Protein AF-A0A238H8J4-F1 (afdb_monomer_lite)

Radius of gyration: 18.72 Å; chains: 1; bounding box: 46×54×48 Å

Sequence (251 aa):
MATSIRYWASACDIITEQDGGYAPTDLATMLFHPETGLDPYCEHPATAWLMHWRIAGTPEKTTTWYFLFNHVVQQIFDREHIVQALSGTIAENNLRISLATLKRDVECCIRSYVPRLGGDSPEELSEPLLGELGLIQQNAKGTFEFRRGAKRSLPDGVFAYALMEYWQRLQHAGSVMAFDRVAHDYGSPGRVFKLDENAVADRLMALEQLSRGLIQWTEQAGIRQVTRRDAALEDLNTYKYKLLKAAYAKN

Organism: NCBI:txid1503053

pLDDT: mean 92.72, std 9.05, range [50.5, 98.69]

Foldseek 3Di:
DVVVVVLLCVLLQQWDDDPNRIDGDPLVCCAQVPPHHLPNPLPALQSLLSSLLSQQLDCPRNVLNVCVLAVDPDQKDFLVVSLVVVVVVCVVVVHDDDSVRSSVSSVVNVQLQEQDDDDDDPVNNDRHSNVVQNQWYDDDDGMIGGDAAARPSHFLLSLLLQQLVLQVPDPPRAFKDFLCCQQHNRSHSNRSSRHDSVNSLVSQCVVCVLVVNQWHWDDDPNGTMIGGDDCSGPPSPVVSVVSSSVSSDDD

InterPro domains:
  IPR025248 Domain of unknown function DUF4007 [PF13182] (1-234)

Structure (mmCIF, N/CA/C/O backbone):
data_AF-A0A238H8J4-F1
#
_entry.id   AF-A0A238H8J4-F1
#
loop_
_atom_site.group_PDB
_atom_site.id
_atom_site.type_symbol
_atom_site.label_atom_id
_atom_site.label_alt_id
_atom_site.label_comp_id
_atom_site.label_asym_id
_atom_site.label_entity_id
_atom_site.label_seq_id
_atom_site.pdbx_PDB_ins_code
_atom_site.Cartn_x
_atom_site.Cartn_y
_atom_site.Cartn_z
_atom_site.occupancy
_atom_site.B_iso_or_equiv
_atom_site.auth_seq_id
_atom_site.auth_comp_id
_atom_site.auth_asym_id
_atom_site.auth_atom_id
_atom_site.pdbx_PDB_model_num
ATOM 1 N N . MET A 1 1 ? 4.805 18.148 16.270 1.00 78.75 1 MET A N 1
ATOM 2 C CA . MET A 1 1 ? 5.126 17.895 14.847 1.00 78.75 1 MET A CA 1
ATOM 3 C C . MET A 1 1 ? 6.273 16.900 14.662 1.00 78.75 1 MET A C 1
ATOM 5 O O . MET A 1 1 ? 6.043 15.903 13.996 1.00 78.75 1 MET A O 1
ATOM 9 N N . ALA A 1 2 ? 7.450 17.073 15.284 1.00 88.50 2 ALA A N 1
ATOM 10 C CA . ALA A 1 2 ? 8.605 16.170 15.097 1.00 88.50 2 ALA A CA 1
ATOM 11 C C . ALA A 1 2 ? 8.305 14.665 15.302 1.00 88.50 2 ALA A C 1
ATOM 13 O O . ALA A 1 2 ? 8.632 13.848 14.445 1.00 88.50 2 ALA A O 1
ATOM 14 N N . THR A 1 3 ? 7.612 14.291 16.385 1.00 91.62 3 THR A N 1
ATOM 15 C CA . THR A 1 3 ? 7.231 12.888 16.644 1.00 91.62 3 THR A CA 1
ATOM 16 C C . THR A 1 3 ? 6.309 12.315 15.566 1.00 91.62 3 THR A C 1
ATOM 18 O O . THR A 1 3 ? 6.446 11.151 15.203 1.00 91.62 3 THR A O 1
ATOM 21 N N . SER A 1 4 ? 5.394 13.128 15.031 1.00 91.19 4 SER A N 1
ATOM 22 C CA . SER A 1 4 ? 4.459 12.723 13.976 1.00 91.19 4 SER A CA 1
ATOM 23 C C . SER A 1 4 ? 5.171 12.518 12.639 1.00 91.19 4 SER A C 1
ATOM 25 O O . SER A 1 4 ? 4.910 11.527 11.970 1.00 91.19 4 SER A O 1
ATOM 27 N N . ILE A 1 5 ? 6.105 13.408 12.279 1.00 93.44 5 ILE A N 1
ATOM 28 C CA . ILE A 1 5 ? 6.938 13.267 11.071 1.00 93.44 5 ILE A CA 1
ATOM 29 C C . ILE A 1 5 ? 7.733 11.964 11.140 1.00 93.44 5 ILE A C 1
ATOM 31 O O . ILE A 1 5 ? 7.715 11.169 10.206 1.00 93.44 5 ILE A O 1
ATOM 35 N N . ARG A 1 6 ? 8.372 11.710 12.286 1.00 94.69 6 ARG A N 1
ATOM 36 C CA . ARG A 1 6 ? 9.135 10.484 12.523 1.00 94.69 6 ARG A CA 1
ATOM 37 C C . ARG A 1 6 ? 8.267 9.230 12.442 1.00 94.69 6 ARG A C 1
ATOM 39 O O . ARG A 1 6 ? 8.683 8.248 11.838 1.00 94.69 6 ARG A O 1
ATOM 46 N N . TYR A 1 7 ? 7.071 9.268 13.030 1.00 94.56 7 TYR A N 1
ATOM 47 C CA . TYR A 1 7 ? 6.120 8.161 12.951 1.00 94.56 7 TYR A CA 1
ATOM 48 C C . TYR A 1 7 ? 5.762 7.844 11.495 1.00 94.56 7 TYR A C 1
ATOM 50 O O . TYR A 1 7 ? 5.934 6.705 11.073 1.00 94.56 7 TYR A O 1
ATOM 58 N N . TRP A 1 8 ? 5.353 8.848 10.712 1.00 95.50 8 TRP A N 1
ATOM 59 C CA . TRP A 1 8 ? 4.962 8.650 9.315 1.00 95.50 8 TRP A CA 1
ATOM 60 C C . TRP A 1 8 ? 6.121 8.214 8.425 1.00 95.50 8 TRP A C 1
ATOM 62 O O . TRP A 1 8 ? 5.974 7.259 7.670 1.00 95.50 8 TRP A O 1
ATOM 72 N N . ALA A 1 9 ? 7.295 8.830 8.566 1.00 95.88 9 ALA A N 1
ATOM 73 C CA . ALA A 1 9 ? 8.485 8.413 7.831 1.00 95.88 9 ALA A CA 1
ATOM 74 C C . ALA A 1 9 ? 8.867 6.956 8.146 1.00 95.88 9 ALA A C 1
ATOM 76 O O . ALA A 1 9 ? 9.276 6.215 7.258 1.00 95.88 9 ALA A O 1
ATOM 77 N N . SER A 1 10 ? 8.697 6.513 9.394 1.00 96.06 10 SER A N 1
ATOM 78 C CA . SER A 1 10 ? 8.982 5.132 9.787 1.00 96.06 10 SER A CA 1
ATOM 79 C C . SER A 1 10 ? 7.887 4.146 9.353 1.00 96.06 10 SER A C 1
ATOM 81 O O . SER A 1 10 ? 8.195 3.004 9.011 1.00 96.06 10 SER A O 1
ATOM 83 N N . ALA A 1 11 ? 6.615 4.557 9.366 1.00 95.75 11 ALA A N 1
ATOM 84 C CA . ALA A 1 11 ? 5.482 3.756 8.895 1.00 95.75 11 ALA A CA 1
ATOM 85 C C . ALA A 1 11 ? 5.531 3.536 7.376 1.00 95.75 11 ALA A C 1
ATOM 87 O O . ALA A 1 11 ? 5.268 2.437 6.899 1.00 95.75 11 ALA A O 1
ATOM 88 N N . CYS A 1 12 ? 5.953 4.555 6.631 1.00 96.38 12 CYS A N 1
ATOM 89 C CA . CYS A 1 12 ? 6.166 4.486 5.190 1.00 96.38 12 CYS A CA 1
ATOM 90 C C . CYS A 1 12 ? 7.505 3.844 4.785 1.00 96.38 12 CYS A C 1
ATOM 92 O O . CYS A 1 12 ? 7.803 3.785 3.597 1.00 96.38 12 CYS A O 1
ATOM 94 N N . ASP A 1 13 ? 8.306 3.361 5.744 1.00 95.81 13 ASP A N 1
ATOM 95 C CA . ASP A 1 13 ? 9.626 2.754 5.507 1.00 95.81 13 ASP A CA 1
ATOM 96 C C . ASP A 1 13 ? 10.626 3.673 4.792 1.00 95.81 13 ASP A C 1
ATOM 98 O O . ASP A 1 13 ? 11.426 3.242 3.967 1.00 95.81 13 ASP A O 1
ATOM 102 N N . ILE A 1 14 ? 10.568 4.967 5.104 1.00 97.06 14 ILE A N 1
ATOM 103 C CA . ILE A 1 14 ? 11.495 5.983 4.594 1.00 97.06 14 ILE A CA 1
ATOM 104 C C . ILE A 1 14 ? 12.697 6.143 5.528 1.00 97.06 14 ILE A C 1
ATOM 106 O O . ILE A 1 14 ? 13.804 6.439 5.087 1.00 97.06 14 ILE A O 1
ATOM 110 N N . ILE A 1 15 ? 12.504 5.909 6.825 1.00 96.81 15 ILE A N 1
ATOM 111 C CA . ILE A 1 15 ? 13.592 5.916 7.804 1.00 96.81 15 ILE A CA 1
ATOM 112 C C . ILE A 1 15 ? 13.610 4.631 8.620 1.00 96.81 15 ILE A C 1
ATOM 114 O O . ILE A 1 15 ? 12.562 4.094 8.992 1.00 96.81 15 ILE A O 1
ATOM 118 N N . THR A 1 16 ? 14.816 4.200 8.970 1.00 95.38 16 THR A N 1
ATOM 119 C CA . THR A 1 16 ? 15.078 3.118 9.919 1.00 95.38 16 THR A CA 1
ATOM 120 C C . THR A 1 16 ? 15.900 3.636 11.092 1.00 95.38 16 THR A C 1
ATOM 122 O O . THR A 1 16 ? 16.617 4.629 10.966 1.00 95.38 16 THR A O 1
ATOM 125 N N . GLU A 1 17 ? 15.786 2.982 12.244 1.00 92.88 17 GLU A N 1
ATOM 126 C CA . GLU A 1 17 ? 16.653 3.264 13.388 1.00 92.88 17 GLU A CA 1
ATOM 127 C C . GLU A 1 17 ? 18.042 2.676 13.139 1.00 92.88 17 GLU A C 1
ATOM 129 O O . GLU A 1 17 ? 18.172 1.517 12.741 1.00 92.88 17 GLU A O 1
ATOM 134 N N . GLN A 1 18 ? 19.073 3.489 13.355 1.00 91.88 18 GLN A N 1
ATOM 135 C CA . GLN A 1 18 ? 20.472 3.100 13.204 1.00 91.88 18 GLN A CA 1
ATOM 136 C C . GLN A 1 18 ? 21.330 3.914 14.178 1.00 91.88 18 GLN A C 1
ATOM 138 O O . GLN A 1 18 ? 21.185 5.132 14.255 1.00 91.88 18 GLN A O 1
ATOM 143 N N . ASP A 1 19 ? 22.201 3.241 14.936 1.00 87.50 19 ASP A N 1
ATOM 144 C CA . ASP A 1 19 ? 23.197 3.851 15.835 1.00 87.50 19 ASP A CA 1
ATOM 145 C C . ASP A 1 19 ? 22.639 4.916 16.805 1.00 87.50 19 ASP A C 1
ATOM 147 O O . ASP A 1 19 ? 23.256 5.946 17.068 1.00 87.50 19 ASP A O 1
ATOM 151 N N . GLY A 1 20 ? 21.438 4.683 17.349 1.00 85.81 20 GLY A N 1
ATOM 152 C CA . GLY A 1 20 ? 20.775 5.620 18.269 1.00 85.81 20 GLY A CA 1
ATOM 153 C C . GLY A 1 20 ? 20.150 6.849 17.593 1.00 85.81 20 GLY A C 1
ATOM 154 O O . GLY A 1 20 ? 19.646 7.736 18.283 1.00 85.81 20 GLY A O 1
ATOM 155 N N . GLY A 1 21 ? 20.152 6.893 16.259 1.00 91.81 21 GLY A N 1
ATOM 156 C CA . GLY A 1 21 ? 19.488 7.889 15.426 1.00 91.81 21 GLY A CA 1
ATOM 157 C C . GLY A 1 21 ? 18.610 7.254 14.345 1.00 91.81 21 GLY A C 1
ATOM 158 O O . GLY A 1 21 ? 18.121 6.132 14.490 1.00 91.81 21 GLY A O 1
ATOM 159 N N . TYR A 1 22 ? 18.400 7.996 13.257 1.00 94.25 22 TYR A N 1
ATOM 160 C CA . TYR A 1 22 ? 17.634 7.549 12.095 1.00 94.25 22 TYR A CA 1
ATOM 161 C C . TYR A 1 22 ? 18.458 7.721 10.825 1.00 94.25 22 TYR A C 1
ATOM 163 O O . TYR A 1 22 ? 19.109 8.751 10.647 1.00 94.25 22 TYR A O 1
ATOM 171 N N . ALA A 1 23 ? 18.373 6.738 9.935 1.00 96.12 23 ALA A N 1
ATOM 172 C CA . ALA A 1 23 ? 18.983 6.763 8.613 1.00 96.12 23 ALA A CA 1
ATOM 173 C C . ALA A 1 23 ? 17.912 6.544 7.530 1.00 96.12 23 ALA A C 1
ATOM 175 O O . ALA A 1 23 ? 16.905 5.874 7.798 1.00 96.12 23 ALA A O 1
ATOM 176 N N . PRO A 1 24 ? 18.088 7.109 6.320 1.00 96.62 24 PRO A N 1
ATOM 177 C CA . PRO A 1 24 ? 17.214 6.807 5.194 1.00 96.62 24 PRO A CA 1
ATOM 178 C C . PRO A 1 24 ? 17.331 5.328 4.813 1.00 96.62 24 PRO A C 1
ATOM 180 O O . PRO A 1 24 ? 18.417 4.752 4.843 1.00 96.62 24 PRO A O 1
ATOM 183 N N . THR A 1 25 ? 16.214 4.712 4.437 1.00 96.69 25 THR A N 1
ATOM 184 C CA . THR A 1 25 ? 16.214 3.352 3.884 1.00 96.69 25 THR A CA 1
ATOM 185 C C . THR A 1 25 ? 16.711 3.340 2.433 1.00 96.69 25 THR A C 1
ATOM 187 O O . THR A 1 25 ? 16.792 4.379 1.766 1.00 96.69 25 THR A O 1
ATOM 190 N N . ASP A 1 26 ? 16.978 2.147 1.895 1.00 95.06 26 ASP A N 1
ATOM 191 C CA . ASP A 1 26 ? 17.246 1.973 0.460 1.00 95.06 26 ASP A CA 1
ATOM 192 C C . ASP A 1 26 ? 16.076 2.478 -0.394 1.00 95.06 26 ASP A C 1
ATOM 194 O O . ASP A 1 26 ? 16.282 3.069 -1.455 1.00 95.06 26 ASP A O 1
ATOM 198 N N . LEU A 1 27 ? 14.841 2.292 0.091 1.00 96.44 27 LEU A N 1
ATOM 199 C CA . LEU A 1 27 ? 13.646 2.810 -0.564 1.00 96.44 27 LEU A CA 1
ATOM 200 C C . LEU A 1 27 ? 13.640 4.343 -0.572 1.00 96.44 27 LEU A C 1
ATOM 202 O O . LEU A 1 27 ? 13.399 4.944 -1.617 1.00 96.44 27 LEU A O 1
ATOM 206 N N . ALA A 1 28 ? 13.949 4.981 0.558 1.00 96.94 28 ALA A N 1
ATOM 207 C CA . ALA A 1 28 ? 14.031 6.436 0.640 1.00 96.94 28 ALA A CA 1
ATOM 208 C C . ALA A 1 28 ? 15.097 7.008 -0.289 1.00 96.94 28 ALA A C 1
ATOM 210 O O . ALA A 1 28 ? 14.834 7.973 -0.997 1.00 96.94 28 ALA A O 1
ATOM 211 N N . THR A 1 29 ? 16.276 6.389 -0.325 1.00 96.44 29 THR A N 1
ATOM 212 C CA . THR A 1 29 ? 17.355 6.802 -1.229 1.00 96.44 29 THR A CA 1
ATOM 213 C C . THR A 1 29 ? 16.929 6.632 -2.687 1.00 96.44 29 THR A C 1
ATOM 215 O O . THR A 1 29 ? 17.138 7.523 -3.504 1.00 96.44 29 THR A O 1
ATOM 218 N N . MET A 1 30 ? 16.265 5.524 -3.023 1.00 96.44 30 MET A N 1
ATOM 219 C CA . MET A 1 30 ? 15.764 5.278 -4.374 1.00 96.44 30 MET A CA 1
ATOM 220 C C . MET A 1 30 ? 14.727 6.310 -4.824 1.00 96.44 30 MET A C 1
ATOM 222 O O . MET A 1 30 ? 14.744 6.715 -5.983 1.00 96.44 30 MET A O 1
ATOM 226 N N . LEU A 1 31 ? 13.818 6.720 -3.941 1.00 97.31 31 LEU A N 1
ATOM 227 C CA . LEU A 1 31 ? 12.751 7.658 -4.286 1.00 97.31 31 LEU A CA 1
ATOM 228 C C . LEU A 1 31 ? 13.218 9.111 -4.234 1.00 97.31 31 LEU A C 1
ATOM 230 O O . LEU A 1 31 ? 12.978 9.862 -5.174 1.00 97.31 31 LEU A O 1
ATOM 234 N N . PHE A 1 32 ? 13.900 9.491 -3.155 1.00 97.12 32 PHE A N 1
ATOM 235 C CA . PHE A 1 32 ? 14.040 10.885 -2.743 1.00 97.12 32 PHE A CA 1
ATOM 236 C C . PHE A 1 32 ? 15.468 11.427 -2.782 1.00 97.12 32 PHE A C 1
ATOM 238 O O . PHE A 1 32 ? 15.702 12.545 -2.322 1.00 97.12 32 PHE A O 1
ATOM 245 N N . HIS A 1 33 ? 16.442 10.677 -3.315 1.00 96.31 33 HIS A N 1
ATOM 246 C CA . HIS A 1 33 ? 17.784 11.232 -3.484 1.00 96.31 33 HIS A CA 1
ATOM 247 C C . HIS A 1 33 ? 17.729 12.507 -4.356 1.00 96.31 33 HIS A C 1
ATOM 249 O O . HIS A 1 33 ? 17.149 12.455 -5.441 1.00 96.31 33 HIS A O 1
ATOM 255 N N . PRO A 1 34 ? 18.341 13.636 -3.946 1.00 94.12 34 PRO A N 1
ATOM 256 C CA . PRO A 1 34 ? 18.150 14.925 -4.622 1.00 94.12 34 PRO A CA 1
ATOM 257 C C . PRO A 1 34 ? 18.532 14.940 -6.106 1.00 94.12 34 PRO A C 1
ATOM 259 O O . PRO A 1 34 ? 17.925 15.656 -6.895 1.00 94.12 34 PRO A O 1
ATOM 262 N N . GLU A 1 35 ? 19.540 14.153 -6.487 1.00 93.69 35 GLU A N 1
ATOM 263 C CA . GLU A 1 35 ? 20.082 14.147 -7.854 1.00 93.69 35 GLU A CA 1
ATOM 264 C C . GLU A 1 35 ? 19.632 12.942 -8.688 1.00 93.69 35 GLU A C 1
ATOM 266 O O . GLU A 1 35 ? 19.651 12.988 -9.915 1.00 93.69 35 GLU A O 1
ATOM 271 N N . THR A 1 36 ? 19.272 11.836 -8.034 1.00 94.62 36 THR A N 1
ATOM 272 C CA . THR A 1 36 ? 19.095 10.522 -8.687 1.00 94.62 36 THR A CA 1
ATOM 273 C C . THR A 1 36 ? 17.828 9.795 -8.249 1.00 94.62 36 THR A C 1
ATOM 275 O O . THR A 1 36 ? 17.572 8.684 -8.719 1.00 94.62 36 THR A O 1
ATOM 278 N N . GLY A 1 37 ? 17.047 10.398 -7.351 1.00 96.00 37 GLY A N 1
ATOM 279 C CA . GLY A 1 37 ? 15.786 9.853 -6.881 1.00 96.00 37 GLY A CA 1
ATOM 280 C C . GLY A 1 37 ? 14.778 9.757 -8.018 1.00 96.00 37 GLY A C 1
ATOM 281 O O . GLY A 1 37 ? 14.757 10.587 -8.927 1.00 96.00 37 GLY A O 1
ATOM 282 N N . LEU A 1 38 ? 13.947 8.720 -7.973 1.00 96.56 38 LEU A N 1
ATOM 283 C CA . LEU A 1 38 ? 12.901 8.497 -8.971 1.00 96.56 38 LEU A CA 1
ATOM 284 C C . LEU A 1 38 ? 11.779 9.540 -8.897 1.00 96.56 38 LEU A C 1
ATOM 286 O O . LEU A 1 38 ? 11.138 9.807 -9.909 1.00 96.56 38 LEU A O 1
ATOM 290 N N . ASP A 1 39 ? 11.535 10.098 -7.711 1.00 96.75 39 ASP A N 1
ATOM 291 C CA . ASP A 1 39 ? 10.502 11.103 -7.469 1.00 96.75 39 ASP A CA 1
ATOM 292 C C . ASP A 1 39 ? 10.864 11.996 -6.262 1.00 96.75 39 ASP A C 1
ATOM 294 O O . ASP A 1 39 ? 10.227 11.906 -5.208 1.00 96.75 39 ASP A O 1
ATOM 298 N N . PRO A 1 40 ? 11.900 12.858 -6.375 1.00 95.81 40 PRO A N 1
ATOM 299 C CA . PRO A 1 40 ? 12.428 13.637 -5.248 1.00 95.81 40 PRO A CA 1
ATOM 300 C C . PRO A 1 40 ? 11.422 14.579 -4.585 1.00 95.81 40 PRO A C 1
ATOM 302 O O . PRO A 1 40 ? 11.609 14.960 -3.430 1.00 95.81 40 PRO A O 1
ATOM 305 N N . TYR A 1 41 ? 10.360 14.939 -5.306 1.00 93.31 41 TYR A N 1
ATOM 306 C CA . TYR A 1 41 ? 9.347 15.899 -4.876 1.00 93.31 41 TYR A CA 1
ATOM 307 C C . TYR A 1 41 ? 7.973 15.268 -4.620 1.00 93.31 41 TYR A C 1
ATOM 309 O O . TYR A 1 41 ? 7.043 15.990 -4.275 1.00 93.31 41 TYR A O 1
ATOM 317 N N . CYS A 1 42 ? 7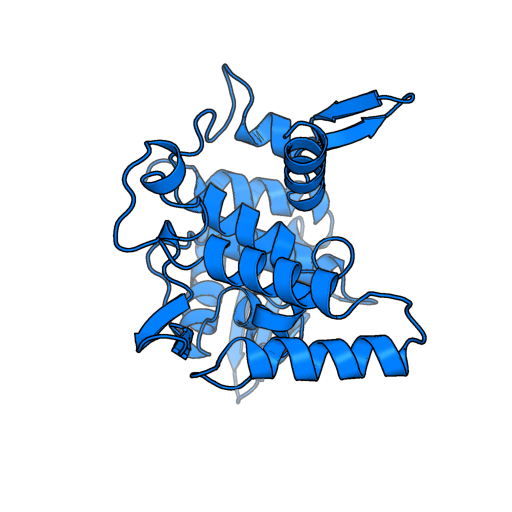.852 13.935 -4.704 1.00 92.88 42 CYS A N 1
ATOM 318 C CA . CYS A 1 42 ? 6.602 13.209 -4.462 1.00 92.88 42 CYS A CA 1
ATOM 319 C C . CYS A 1 42 ? 5.453 13.650 -5.396 1.00 92.88 42 CYS A C 1
ATOM 321 O O . CYS A 1 42 ? 4.307 13.779 -4.969 1.00 92.88 42 CYS A O 1
ATOM 323 N N . GLU A 1 43 ? 5.761 13.900 -6.669 1.00 91.06 43 GLU A N 1
ATOM 324 C CA . GLU A 1 43 ? 4.801 14.360 -7.681 1.00 91.06 43 GLU A CA 1
ATOM 325 C C . GLU A 1 43 ? 4.243 13.205 -8.526 1.00 91.06 43 GLU A C 1
ATOM 327 O O . GLU A 1 43 ? 3.259 13.367 -9.253 1.00 91.06 43 GLU A O 1
ATOM 332 N N . HIS A 1 44 ? 4.871 12.027 -8.465 1.00 94.44 44 HIS A N 1
ATOM 333 C CA . HIS A 1 44 ? 4.456 10.879 -9.254 1.00 94.44 44 HIS A CA 1
ATOM 334 C C . HIS A 1 44 ? 3.409 10.044 -8.493 1.00 94.44 44 HIS A C 1
ATOM 336 O O . HIS A 1 44 ? 3.676 9.597 -7.373 1.00 94.44 44 HIS A O 1
ATOM 342 N N . PRO A 1 45 ? 2.262 9.683 -9.109 1.00 93.06 45 PRO A N 1
ATOM 343 C CA . PRO A 1 45 ? 1.191 8.946 -8.421 1.00 93.06 45 PRO A CA 1
ATOM 344 C C . PRO A 1 45 ? 1.646 7.582 -7.880 1.00 93.06 45 PRO A C 1
ATOM 346 O O . PRO A 1 45 ? 1.097 7.072 -6.903 1.00 93.06 45 PRO A O 1
ATOM 349 N N . ALA A 1 46 ? 2.678 6.978 -8.488 1.00 97.19 46 ALA A N 1
ATOM 350 C CA . ALA A 1 46 ? 3.306 5.755 -7.975 1.00 97.19 46 ALA A CA 1
ATOM 351 C C . ALA A 1 46 ? 3.723 5.886 -6.503 1.00 97.19 46 ALA A C 1
ATOM 353 O O . ALA A 1 46 ? 3.565 4.927 -5.747 1.00 97.19 46 ALA A O 1
ATOM 354 N N . THR A 1 47 ? 4.221 7.057 -6.096 1.00 97.56 47 THR A N 1
ATOM 355 C CA . THR A 1 47 ? 4.708 7.296 -4.737 1.00 97.56 47 THR A CA 1
ATOM 356 C C . THR A 1 47 ? 3.564 7.251 -3.740 1.00 97.56 47 THR A C 1
ATOM 358 O O . THR A 1 47 ? 3.664 6.517 -2.760 1.00 97.56 47 THR A O 1
ATOM 361 N N . ALA A 1 48 ? 2.436 7.913 -4.006 1.00 97.00 48 ALA A N 1
ATOM 362 C CA . ALA A 1 48 ? 1.270 7.835 -3.128 1.00 97.00 48 ALA A CA 1
ATOM 363 C C . ALA A 1 48 ? 0.701 6.409 -3.036 1.00 97.00 48 ALA A C 1
ATOM 365 O O . ALA A 1 48 ? 0.390 5.936 -1.938 1.00 97.00 48 ALA A O 1
ATOM 366 N N . TRP A 1 49 ? 0.630 5.678 -4.157 1.00 98.44 49 TRP A N 1
ATOM 367 C CA . TRP A 1 49 ? 0.210 4.270 -4.154 1.00 98.44 49 TRP A CA 1
ATOM 368 C C . TRP A 1 49 ? 1.152 3.383 -3.338 1.00 98.44 49 TRP A C 1
ATOM 370 O O . TRP A 1 49 ? 0.693 2.511 -2.596 1.00 98.44 49 TRP A O 1
ATOM 380 N N . LEU A 1 50 ? 2.459 3.620 -3.437 1.00 98.44 50 LEU A N 1
ATOM 381 C CA . LEU A 1 50 ? 3.456 2.913 -2.649 1.00 98.44 50 LEU A CA 1
ATOM 382 C C . LEU A 1 50 ? 3.341 3.255 -1.159 1.00 98.44 50 LEU A C 1
ATOM 384 O O . LEU A 1 50 ? 3.341 2.343 -0.337 1.00 98.44 50 LEU A O 1
ATOM 388 N N . MET A 1 51 ? 3.183 4.532 -0.796 1.00 97.88 51 MET A N 1
ATOM 389 C CA . MET A 1 51 ? 2.987 4.939 0.601 1.00 97.88 51 MET A CA 1
ATOM 390 C C . MET A 1 51 ? 1.737 4.283 1.189 1.00 97.88 51 MET A C 1
ATOM 392 O O . MET A 1 51 ? 1.780 3.747 2.296 1.00 97.88 51 MET A O 1
ATOM 396 N N . HIS A 1 52 ? 0.640 4.243 0.427 1.00 98.50 52 HIS A N 1
ATOM 397 C CA . HIS A 1 52 ? -0.559 3.517 0.825 1.00 98.50 52 HIS A CA 1
ATOM 398 C C . HIS A 1 52 ? -0.286 2.026 1.053 1.00 98.50 52 HIS A C 1
ATOM 400 O O . HIS A 1 52 ? -0.709 1.488 2.078 1.00 98.50 52 HIS A O 1
ATOM 406 N N . TRP A 1 53 ? 0.433 1.369 0.140 1.00 98.62 53 TRP A N 1
ATOM 407 C CA . TRP A 1 53 ? 0.818 -0.030 0.301 1.00 98.62 53 TRP A CA 1
ATOM 408 C C . TRP A 1 53 ? 1.609 -0.259 1.597 1.00 98.62 53 TRP A C 1
ATOM 410 O O . TRP A 1 53 ? 1.270 -1.165 2.357 1.00 98.62 53 TRP A O 1
ATOM 420 N N . ARG A 1 54 ? 2.594 0.596 1.904 1.00 97.62 54 ARG A N 1
ATOM 421 C CA . ARG A 1 54 ? 3.419 0.476 3.119 1.00 97.62 54 ARG A CA 1
ATOM 422 C C . ARG A 1 54 ? 2.610 0.565 4.411 1.00 97.62 54 ARG A C 1
ATOM 424 O O . ARG A 1 54 ? 2.906 -0.164 5.350 1.00 97.62 54 ARG A O 1
ATOM 431 N N . ILE A 1 55 ? 1.582 1.412 4.459 1.00 97.69 55 ILE A N 1
ATOM 432 C CA . ILE A 1 55 ? 0.804 1.625 5.692 1.00 97.69 55 ILE A CA 1
ATOM 433 C C . ILE A 1 55 ? -0.450 0.746 5.801 1.00 97.69 55 ILE A C 1
ATOM 435 O O . ILE A 1 55 ? -0.979 0.562 6.894 1.00 97.69 55 ILE A O 1
ATOM 439 N N . ALA A 1 56 ? -0.971 0.223 4.692 1.00 98.25 56 ALA A N 1
ATOM 440 C CA . ALA A 1 56 ? -2.184 -0.597 4.693 1.00 98.25 56 ALA A CA 1
ATOM 441 C C . ALA A 1 56 ? -1.908 -2.079 4.397 1.00 98.25 56 ALA A C 1
ATOM 443 O O . ALA A 1 56 ? -2.796 -2.910 4.585 1.00 98.25 56 ALA A O 1
ATOM 444 N N . GLY A 1 57 ? -0.701 -2.426 3.943 1.00 97.19 57 GLY A N 1
ATOM 445 C CA . GLY A 1 57 ? -0.317 -3.786 3.573 1.00 97.19 57 GLY A CA 1
ATOM 446 C C . GLY A 1 57 ? -0.061 -4.709 4.761 1.00 97.19 57 GLY A C 1
ATOM 447 O O . GLY A 1 57 ? -0.269 -5.919 4.636 1.00 97.19 57 GLY A O 1
ATOM 448 N N . THR A 1 58 ? 0.348 -4.164 5.909 1.00 96.25 58 THR A N 1
ATOM 449 C CA . THR A 1 58 ? 0.650 -4.925 7.128 1.00 96.25 58 THR A CA 1
ATOM 450 C C . THR A 1 58 ? 0.179 -4.206 8.407 1.00 96.25 58 THR A C 1
ATOM 452 O O . THR A 1 58 ? -0.002 -2.985 8.395 1.00 96.25 58 THR A O 1
ATOM 455 N N . PRO A 1 59 ? -0.061 -4.929 9.521 1.00 94.31 59 PRO A N 1
ATOM 456 C CA . PRO A 1 59 ? -0.624 -4.339 10.736 1.00 94.31 59 PRO A CA 1
ATOM 457 C C . PRO A 1 59 ? 0.392 -3.746 11.727 1.00 94.31 59 PRO A C 1
ATOM 459 O O . PRO A 1 59 ? -0.055 -3.142 12.703 1.00 94.31 59 PRO A O 1
ATOM 462 N N . GLU A 1 60 ? 1.711 -3.921 11.553 1.00 90.62 60 GLU A N 1
ATOM 463 C CA . GLU A 1 60 ? 2.686 -3.747 12.650 1.00 90.62 60 GLU A CA 1
ATOM 464 C C . GLU A 1 60 ? 2.812 -2.302 13.144 1.00 90.62 60 GLU A C 1
ATOM 466 O O . GLU A 1 60 ? 2.969 -2.085 14.344 1.00 90.62 60 GLU A O 1
ATOM 471 N N . LYS A 1 61 ? 2.757 -1.308 12.245 1.00 90.75 61 LYS A N 1
ATOM 472 C CA . LYS A 1 61 ? 2.881 0.120 12.612 1.00 90.75 61 LYS A CA 1
ATOM 473 C C . LYS A 1 61 ? 1.578 0.903 12.502 1.00 90.75 61 LYS A C 1
ATOM 475 O O . LYS A 1 61 ? 1.391 1.876 13.230 1.00 90.75 61 LYS A O 1
ATOM 480 N N . THR A 1 62 ? 0.693 0.493 11.601 1.00 96.19 62 THR A N 1
ATOM 481 C CA . THR A 1 62 ? -0.491 1.253 11.167 1.00 96.19 62 THR A CA 1
ATOM 482 C C . THR A 1 62 ? -1.723 0.346 11.164 1.00 96.19 62 THR A C 1
ATOM 484 O O . THR A 1 62 ? -2.430 0.199 10.167 1.00 96.19 62 THR A O 1
ATOM 487 N N . THR A 1 63 ? -2.003 -0.273 12.316 1.00 95.50 63 THR A N 1
ATOM 488 C CA . THR A 1 63 ? -3.074 -1.269 12.490 1.00 95.50 63 THR A CA 1
ATOM 489 C C . THR A 1 63 ? -4.445 -0.773 12.027 1.00 95.50 63 THR A C 1
ATOM 491 O O . THR A 1 63 ? -5.174 -1.530 11.394 1.00 95.50 63 THR A O 1
ATOM 494 N N . THR A 1 64 ? -4.796 0.492 12.275 1.00 97.75 64 THR A N 1
ATOM 495 C CA . THR A 1 64 ? -6.082 1.067 11.841 1.00 97.75 64 THR A CA 1
ATOM 496 C C . THR A 1 64 ? -6.208 1.133 10.316 1.00 97.75 64 THR A C 1
ATOM 498 O O . THR A 1 64 ? -7.271 0.819 9.784 1.00 97.75 64 THR A O 1
ATOM 501 N N . TRP A 1 65 ? -5.127 1.458 9.597 1.00 98.38 65 TRP A N 1
ATOM 502 C CA . TRP A 1 65 ? -5.099 1.451 8.128 1.00 98.38 65 TRP A CA 1
ATOM 503 C C . TRP A 1 65 ? -5.215 0.031 7.594 1.00 98.38 65 TRP A C 1
ATOM 505 O O . TRP A 1 65 ? -6.055 -0.240 6.735 1.00 98.38 65 TRP A O 1
ATOM 515 N N . TYR A 1 66 ? -4.419 -0.888 8.145 1.00 98.31 66 TYR A N 1
ATOM 516 C CA . TYR A 1 66 ? -4.520 -2.300 7.806 1.00 98.31 66 TYR A CA 1
ATOM 517 C C . TYR A 1 66 ? -5.943 -2.816 8.025 1.00 98.31 66 TYR A C 1
ATOM 519 O O . TYR A 1 66 ? -6.517 -3.409 7.119 1.00 98.31 66 TYR A O 1
ATOM 527 N N . PHE A 1 67 ? -6.556 -2.534 9.175 1.00 97.81 67 PHE A N 1
ATOM 528 C CA . PHE A 1 67 ? -7.925 -2.935 9.477 1.00 97.81 67 PHE A CA 1
ATOM 529 C C . PHE A 1 67 ? -8.936 -2.336 8.495 1.00 97.81 67 PHE A C 1
ATOM 531 O O . PHE A 1 67 ? -9.754 -3.065 7.935 1.00 97.81 67 PHE A O 1
ATOM 538 N N . LEU A 1 68 ? -8.862 -1.030 8.232 1.00 98.31 68 LEU A N 1
ATOM 539 C CA . LEU A 1 68 ? -9.778 -0.345 7.324 1.00 98.31 68 LEU A CA 1
ATOM 540 C C . LEU A 1 68 ? -9.746 -0.961 5.917 1.00 98.31 68 LEU A C 1
ATOM 542 O O . LEU A 1 68 ? -10.787 -1.268 5.336 1.00 98.31 68 LEU A O 1
ATOM 546 N N . PHE A 1 69 ? -8.557 -1.191 5.363 1.00 98.44 69 PHE A N 1
ATOM 547 C CA . PHE A 1 69 ? -8.434 -1.712 4.003 1.00 98.44 69 PHE A CA 1
ATOM 548 C C . PHE A 1 69 ? -8.588 -3.229 3.922 1.00 98.44 69 PHE A C 1
ATOM 550 O O . PHE A 1 69 ? -9.103 -3.725 2.918 1.00 98.44 69 PHE A O 1
ATOM 557 N N . ASN A 1 70 ? -8.236 -3.961 4.979 1.00 98.00 70 ASN A N 1
ATOM 558 C CA . ASN A 1 70 ? -8.228 -5.415 4.943 1.00 98.00 70 ASN A CA 1
ATOM 559 C C . ASN A 1 70 ? -9.419 -6.074 5.627 1.00 98.00 70 ASN A C 1
ATOM 561 O O . ASN A 1 70 ? -9.848 -7.116 5.162 1.00 98.00 70 ASN A O 1
ATOM 565 N N . HIS A 1 71 ? -10.007 -5.513 6.672 1.00 96.88 71 HIS A N 1
ATOM 566 C CA . HIS A 1 71 ? -11.071 -6.187 7.425 1.00 96.88 71 HIS A CA 1
ATOM 567 C C . HIS A 1 71 ? -12.464 -5.605 7.173 1.00 96.88 71 HIS A C 1
ATOM 569 O O . HIS A 1 71 ? -13.451 -6.329 7.294 1.00 96.88 71 HIS A O 1
ATOM 575 N N . VAL A 1 72 ? -12.569 -4.345 6.742 1.00 96.62 72 VAL A N 1
ATOM 576 C CA . VAL A 1 72 ? -13.865 -3.742 6.398 1.00 96.62 72 VAL A CA 1
ATOM 577 C C . VAL A 1 72 ? -14.332 -4.245 5.034 1.00 96.62 72 VAL A C 1
ATOM 579 O O . VAL A 1 72 ? -13.787 -3.888 3.981 1.00 96.62 72 VAL A O 1
ATOM 582 N N . VAL A 1 73 ? -15.355 -5.098 5.065 1.00 92.38 73 VAL A N 1
ATOM 583 C CA . VAL A 1 73 ? -15.944 -5.737 3.879 1.00 92.38 73 VAL A CA 1
ATOM 584 C C . VAL A 1 73 ? -17.077 -4.922 3.271 1.00 92.38 73 VAL A C 1
ATOM 586 O O . VAL A 1 73 ? -17.354 -5.069 2.081 1.00 92.38 73 VAL A O 1
ATOM 589 N N . GLN A 1 74 ? -17.712 -4.053 4.052 1.00 94.69 74 GLN A N 1
ATOM 590 C CA . GLN A 1 74 ? -18.787 -3.184 3.604 1.00 94.69 74 GLN A CA 1
ATOM 591 C C . GLN A 1 74 ? -18.241 -2.156 2.608 1.00 94.69 74 GLN A C 1
ATOM 593 O O . GLN A 1 74 ? -17.123 -1.655 2.743 1.00 94.69 74 GLN A O 1
ATOM 598 N N . GLN A 1 75 ? -19.022 -1.856 1.571 1.00 94.75 75 GLN A N 1
ATOM 599 C CA . GLN A 1 75 ? -18.686 -0.786 0.631 1.00 94.75 75 GLN A CA 1
ATOM 600 C C . GLN A 1 75 ? -18.873 0.587 1.281 1.00 94.75 75 GLN A C 1
ATOM 602 O O . GLN A 1 75 ? -18.030 1.458 1.093 1.00 94.75 75 GLN A O 1
ATOM 607 N N . ILE A 1 76 ? -19.931 0.735 2.084 1.00 96.44 76 ILE A N 1
ATOM 608 C CA . ILE A 1 76 ? -20.278 1.944 2.832 1.00 96.44 76 ILE A CA 1
ATOM 609 C C . ILE A 1 76 ? -20.031 1.698 4.323 1.00 96.44 76 ILE A C 1
ATOM 611 O O . ILE A 1 76 ? -20.424 0.656 4.847 1.00 96.44 76 ILE A O 1
ATOM 615 N N . PHE A 1 77 ? -19.396 2.649 5.003 1.00 96.62 77 PHE A N 1
ATOM 616 C CA . PHE A 1 77 ? -19.066 2.569 6.426 1.00 96.62 77 PHE A CA 1
ATOM 617 C C . PHE A 1 77 ? -19.067 3.958 7.085 1.00 96.62 77 PHE A C 1
ATOM 619 O O . PHE A 1 77 ? -19.102 4.993 6.417 1.00 96.62 77 PHE A O 1
ATOM 626 N N . ASP A 1 78 ? -19.004 3.985 8.413 1.00 96.19 78 ASP A N 1
ATOM 627 C CA . ASP A 1 78 ? -18.821 5.196 9.211 1.00 96.19 78 ASP A CA 1
ATOM 628 C C . ASP A 1 78 ? -17.697 5.005 10.243 1.00 96.19 78 ASP A C 1
ATOM 630 O O . ASP A 1 78 ? -17.142 3.918 10.407 1.00 96.19 78 ASP A O 1
ATOM 634 N N . ARG A 1 79 ? -17.330 6.086 10.937 1.00 95.88 79 ARG A N 1
ATOM 635 C CA . ARG A 1 79 ? -16.268 6.070 11.957 1.00 95.88 79 ARG A CA 1
ATOM 636 C C . ARG A 1 79 ? -16.607 5.200 13.157 1.00 95.88 79 ARG A C 1
ATOM 638 O O . ARG A 1 79 ? -15.709 4.594 13.738 1.00 95.88 79 ARG A O 1
ATOM 645 N N . GLU A 1 80 ? -17.868 5.204 13.573 1.00 95.94 80 GLU A N 1
ATOM 646 C CA . GLU A 1 80 ? -18.308 4.519 14.785 1.00 95.94 80 GLU A CA 1
ATOM 647 C C . GLU A 1 80 ? -18.178 3.012 14.609 1.00 95.94 80 GLU A C 1
ATOM 649 O O . GLU A 1 80 ? -17.652 2.348 15.500 1.00 95.94 80 GLU A O 1
ATOM 654 N N . HIS A 1 81 ? -18.518 2.506 13.424 1.00 95.56 81 HIS A N 1
ATOM 655 C CA . HIS A 1 81 ? -18.304 1.125 13.028 1.00 95.56 81 HIS A CA 1
ATOM 656 C C . HIS A 1 81 ? -16.830 0.708 13.153 1.00 95.56 81 HIS A C 1
ATOM 658 O O . HIS A 1 81 ? -16.529 -0.308 13.780 1.00 95.56 81 HIS A O 1
ATOM 664 N N . ILE A 1 82 ? -15.894 1.511 12.626 1.00 97.38 82 ILE A N 1
ATOM 665 C CA . ILE A 1 82 ? -14.452 1.208 12.707 1.00 97.38 82 ILE A CA 1
ATOM 666 C C . ILE A 1 82 ? -13.964 1.214 14.159 1.00 97.38 82 ILE A C 1
ATOM 668 O O . ILE A 1 82 ? -13.250 0.305 14.582 1.00 97.38 82 ILE A O 1
ATOM 672 N N . VAL A 1 83 ? -14.372 2.217 14.943 1.00 97.81 83 VAL A N 1
ATOM 673 C CA . VAL A 1 83 ? -14.011 2.326 16.365 1.00 97.81 83 VAL A CA 1
ATOM 674 C C . VAL A 1 83 ? -14.548 1.138 17.161 1.00 97.81 83 VAL A C 1
ATOM 676 O O . VAL A 1 83 ? -13.820 0.588 17.986 1.00 97.81 83 VAL A O 1
ATOM 679 N N . GLN A 1 84 ? -15.797 0.729 16.932 1.00 96.19 84 GLN A N 1
ATOM 680 C CA . GLN A 1 84 ? -16.402 -0.422 17.602 1.00 96.19 84 GLN A CA 1
ATOM 681 C C . GLN A 1 84 ? -15.668 -1.718 17.258 1.00 96.19 84 GLN A C 1
ATOM 683 O O . GLN A 1 84 ? -15.307 -2.466 18.165 1.00 96.19 84 GLN A O 1
ATOM 688 N N . ALA A 1 85 ? -15.383 -1.949 15.975 1.00 94.31 85 ALA A N 1
ATOM 689 C CA . ALA A 1 85 ? -14.696 -3.155 15.535 1.00 94.31 85 ALA A CA 1
ATOM 690 C C . ALA A 1 85 ? -13.269 -3.250 16.106 1.00 94.31 85 ALA A C 1
ATOM 692 O O . ALA A 1 85 ? -12.906 -4.270 16.686 1.00 94.31 85 ALA A O 1
ATOM 693 N N . LEU A 1 86 ? -12.491 -2.162 16.051 1.00 95.62 86 LEU A N 1
ATOM 694 C CA . LEU A 1 86 ? -11.148 -2.120 16.641 1.00 95.62 86 LEU A CA 1
ATOM 695 C C . LEU A 1 86 ? -11.166 -2.223 18.171 1.00 95.62 86 LEU A C 1
ATOM 697 O O . LEU A 1 86 ? -10.255 -2.810 18.752 1.00 95.62 86 LEU A O 1
ATOM 701 N N . SER A 1 87 ? -12.194 -1.685 18.838 1.00 94.88 87 SER A N 1
ATOM 702 C CA . SER A 1 87 ? -12.355 -1.844 20.291 1.00 94.88 87 SER A CA 1
ATOM 703 C C . SER A 1 87 ? -12.538 -3.314 20.677 1.00 94.88 87 SER A C 1
ATOM 705 O O . SER A 1 87 ? -11.981 -3.741 21.687 1.00 94.88 87 SER A O 1
ATOM 707 N N . GLY A 1 88 ? -13.262 -4.087 19.858 1.00 90.81 88 GLY A N 1
ATOM 708 C CA . GLY A 1 88 ? -13.372 -5.541 19.997 1.00 90.81 88 GLY A CA 1
ATOM 709 C C . GLY A 1 88 ? -12.002 -6.217 19.934 1.00 90.81 88 GLY A C 1
ATOM 710 O O . GLY A 1 88 ? -11.605 -6.882 20.888 1.00 90.81 88 GLY A O 1
ATOM 711 N N . THR A 1 89 ? -11.220 -5.931 18.889 1.00 89.00 89 THR A N 1
ATOM 712 C CA . THR A 1 89 ? -9.857 -6.468 18.727 1.00 89.00 89 THR A CA 1
ATOM 713 C C . THR A 1 89 ? -8.934 -6.102 19.894 1.00 89.00 89 THR A C 1
ATOM 715 O O . THR A 1 89 ? -8.161 -6.934 20.366 1.00 89.00 89 THR A O 1
ATOM 718 N N . ILE A 1 90 ? -8.999 -4.861 20.388 1.00 91.50 90 ILE A N 1
ATOM 719 C CA . ILE A 1 90 ? -8.203 -4.389 21.534 1.00 91.50 90 ILE A CA 1
ATOM 720 C C . ILE A 1 90 ? -8.547 -5.182 22.798 1.00 91.50 90 ILE A C 1
ATOM 722 O O . ILE A 1 90 ? -7.637 -5.595 23.519 1.00 91.50 90 ILE A O 1
ATOM 726 N N . ALA A 1 91 ? -9.839 -5.409 23.052 1.00 90.81 91 ALA A N 1
ATOM 727 C CA . ALA A 1 91 ? -10.306 -6.176 24.200 1.00 90.81 91 ALA A CA 1
ATOM 728 C C . ALA A 1 91 ? -9.882 -7.651 24.108 1.00 90.81 91 ALA A C 1
ATOM 730 O O . ALA A 1 91 ? -9.335 -8.185 25.070 1.00 90.81 91 ALA A O 1
ATOM 731 N N . GLU A 1 92 ? -10.054 -8.280 22.943 1.00 91.06 92 GLU A N 1
ATOM 732 C CA . GLU A 1 92 ? -9.653 -9.672 22.687 1.00 91.06 92 GLU A CA 1
ATOM 733 C C . GLU A 1 92 ? -8.149 -9.902 22.899 1.00 91.06 92 GLU A C 1
ATOM 735 O O . GLU A 1 92 ? -7.741 -10.939 23.421 1.00 91.06 92 GLU A O 1
ATOM 740 N N . ASN A 1 93 ? -7.320 -8.914 22.551 1.00 90.38 93 ASN A N 1
ATOM 741 C CA . ASN A 1 93 ? -5.863 -8.982 22.685 1.00 90.38 93 ASN A CA 1
ATOM 742 C C . ASN A 1 93 ? -5.336 -8.398 24.012 1.00 90.38 93 ASN A C 1
ATOM 744 O O . ASN A 1 93 ? -4.125 -8.259 24.181 1.00 90.38 93 ASN A O 1
ATOM 748 N N . ASN A 1 94 ? -6.214 -8.054 24.963 1.00 91.94 94 ASN A N 1
ATOM 749 C CA . ASN A 1 94 ? -5.863 -7.463 26.264 1.00 91.94 94 ASN A CA 1
ATOM 750 C C . ASN A 1 94 ? -4.979 -6.198 26.171 1.00 91.94 94 ASN A C 1
ATOM 752 O O . ASN A 1 94 ? -4.143 -5.931 27.042 1.00 91.94 94 ASN A O 1
ATOM 756 N N . LEU A 1 95 ? -5.165 -5.397 25.120 1.00 91.31 95 LEU A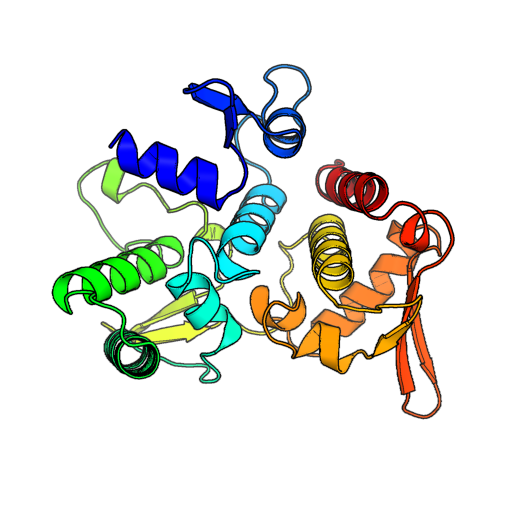 N 1
ATOM 757 C CA . LEU A 1 95 ? -4.419 -4.161 24.900 1.00 91.31 95 LEU A CA 1
ATOM 758 C C . LEU A 1 95 ? -5.043 -2.998 25.686 1.00 91.31 95 LEU A C 1
ATOM 760 O O . LEU A 1 95 ? -6.259 -2.890 25.833 1.00 91.31 95 LEU A O 1
ATOM 764 N N . ARG A 1 96 ? -4.207 -2.079 26.182 1.00 91.12 96 ARG A N 1
ATOM 765 C CA . ARG A 1 96 ? -4.653 -0.910 26.961 1.00 91.12 96 ARG A CA 1
ATOM 766 C C . ARG A 1 96 ? -4.577 0.363 26.126 1.00 91.12 96 ARG A C 1
ATOM 768 O O . ARG A 1 96 ? -3.600 1.103 26.199 1.00 91.12 96 ARG A O 1
ATOM 775 N N . ILE A 1 97 ? -5.622 0.628 25.348 1.00 93.12 97 ILE A N 1
ATOM 776 C CA . ILE A 1 97 ? -5.754 1.844 24.536 1.00 93.12 97 ILE A CA 1
ATOM 777 C C . ILE A 1 97 ? -7.030 2.575 24.954 1.00 93.12 97 ILE A C 1
ATOM 779 O O . ILE A 1 97 ? -8.097 1.975 25.052 1.00 93.12 97 ILE A O 1
ATOM 783 N N . SER A 1 98 ? -6.935 3.882 25.215 1.00 95.25 98 SER A N 1
ATOM 784 C CA . SER A 1 98 ? -8.118 4.673 25.564 1.00 95.25 98 SER A CA 1
ATOM 785 C C . SER A 1 98 ? -9.038 4.849 24.351 1.00 95.25 98 SER A C 1
ATOM 787 O O . SER A 1 98 ? -8.564 5.069 23.233 1.00 95.25 98 SER A O 1
ATOM 789 N N . LEU A 1 99 ? -10.357 4.858 24.571 1.00 95.56 99 LEU A N 1
ATOM 790 C CA . LEU A 1 99 ? -11.333 5.120 23.505 1.00 95.56 99 LEU A CA 1
ATOM 791 C C . LEU A 1 99 ? -11.076 6.467 22.807 1.00 95.56 99 LEU A C 1
ATOM 793 O O . LEU A 1 99 ? -11.270 6.600 21.602 1.00 95.56 99 LEU A O 1
ATOM 797 N N . ALA A 1 100 ? -10.607 7.470 23.552 1.00 97.56 100 ALA A N 1
ATOM 798 C CA . ALA A 1 100 ? -10.274 8.777 23.001 1.00 97.56 100 ALA A CA 1
ATOM 799 C C . ALA A 1 100 ? -9.037 8.734 22.085 1.00 97.56 100 ALA A C 1
ATOM 801 O O . ALA A 1 100 ? -8.970 9.495 21.122 1.00 97.56 100 ALA A O 1
ATOM 802 N N . THR A 1 101 ? -8.056 7.873 22.367 1.00 96.06 101 THR A N 1
ATOM 803 C CA . THR A 1 101 ? -6.903 7.639 21.483 1.00 96.06 101 THR A CA 1
ATOM 804 C C . THR A 1 101 ? -7.354 6.935 20.209 1.00 96.06 101 THR A C 1
ATOM 806 O O . THR A 1 101 ? -7.064 7.421 19.122 1.00 96.06 101 THR A O 1
ATOM 809 N N . LEU A 1 102 ? -8.145 5.865 20.338 1.00 96.94 102 LEU A N 1
ATOM 810 C CA . LEU A 1 102 ? -8.654 5.107 19.195 1.00 96.94 102 LEU A CA 1
ATOM 811 C C . LEU A 1 102 ? -9.507 5.971 18.256 1.00 96.94 102 LEU A C 1
ATOM 813 O O . LEU A 1 102 ? -9.301 5.965 17.048 1.00 96.94 102 LEU A O 1
ATOM 817 N N . LYS A 1 103 ? -10.426 6.776 18.805 1.00 97.88 103 LYS A N 1
ATOM 818 C CA . LYS A 1 103 ? -11.241 7.709 18.009 1.00 97.88 103 LYS A CA 1
ATOM 819 C C . LYS A 1 103 ? -10.386 8.702 17.217 1.00 97.88 103 LYS A C 1
ATOM 821 O O . LYS A 1 103 ? -10.728 9.016 16.081 1.00 97.88 103 LYS A O 1
ATOM 826 N N . ARG A 1 104 ? -9.285 9.196 17.798 1.00 96.81 104 ARG A N 1
ATOM 827 C CA . ARG A 1 104 ? -8.355 10.102 17.102 1.00 96.81 104 ARG A CA 1
ATOM 828 C C . ARG A 1 104 ? -7.569 9.389 16.005 1.00 96.81 104 ARG A C 1
ATOM 830 O O . ARG A 1 104 ? -7.356 9.992 14.961 1.00 96.81 104 ARG A O 1
ATOM 837 N N . ASP A 1 105 ? -7.175 8.139 16.227 1.00 97.06 105 ASP A N 1
ATOM 838 C CA . ASP A 1 105 ? -6.457 7.337 15.233 1.00 97.06 105 ASP A CA 1
ATOM 839 C C . ASP A 1 105 ? -7.343 7.010 14.019 1.00 97.06 105 ASP A C 1
ATOM 841 O O . ASP A 1 105 ? -6.956 7.256 12.880 1.00 97.06 105 ASP A O 1
ATOM 845 N N . VAL A 1 106 ? -8.595 6.596 14.256 1.00 97.62 106 VAL A N 1
ATOM 846 C CA . VAL A 1 106 ? -9.598 6.394 13.193 1.00 97.62 106 VAL A CA 1
ATOM 847 C C . VAL A 1 106 ? -9.889 7.693 12.436 1.00 97.62 106 VAL A C 1
ATOM 849 O O . VAL A 1 106 ? -9.978 7.683 11.208 1.00 97.62 106 VAL A O 1
ATOM 852 N N . GLU A 1 107 ? -10.004 8.824 13.141 1.00 95.06 107 GLU A N 1
ATOM 853 C CA . GLU A 1 107 ? -10.182 10.125 12.489 1.00 95.06 107 GLU A CA 1
ATOM 854 C C . GLU A 1 107 ? -8.981 10.497 11.619 1.00 95.06 107 GLU A C 1
ATOM 856 O O . GLU A 1 107 ? -9.165 10.970 10.499 1.00 95.06 107 GLU A O 1
ATOM 861 N N . CYS A 1 108 ? -7.760 10.276 12.114 1.00 94.56 108 CYS A N 1
ATOM 862 C CA . CYS A 1 108 ? -6.537 10.510 11.355 1.00 94.56 108 CYS A CA 1
ATOM 863 C C . CYS A 1 108 ? -6.505 9.637 10.097 1.00 94.56 108 CYS A C 1
ATOM 865 O O . CYS A 1 108 ? -6.275 10.165 9.013 1.00 94.56 108 CYS A O 1
ATOM 867 N N . CYS A 1 109 ? -6.846 8.352 10.230 1.00 96.94 109 CYS A N 1
ATOM 868 C CA . CYS A 1 109 ? -6.927 7.407 9.123 1.00 96.94 109 CYS A CA 1
ATOM 869 C C . CYS A 1 109 ? -7.856 7.870 8.013 1.00 96.94 109 CYS A C 1
ATOM 871 O O . CYS A 1 109 ? -7.425 8.014 6.873 1.00 96.94 109 CYS A O 1
ATOM 873 N N . ILE A 1 110 ? -9.105 8.187 8.340 1.00 95.25 110 ILE A N 1
ATOM 874 C CA . ILE A 1 110 ? -10.074 8.619 7.330 1.00 95.25 110 ILE A CA 1
ATOM 875 C C . ILE A 1 110 ? -9.663 9.960 6.708 1.00 95.25 110 ILE A C 1
ATOM 877 O O . ILE A 1 110 ? -9.761 10.126 5.492 1.00 95.25 110 ILE A O 1
ATOM 881 N N . ARG A 1 111 ? -9.142 10.900 7.508 1.00 91.81 111 ARG A N 1
ATOM 882 C CA . ARG A 1 111 ? -8.659 12.196 7.005 1.00 91.81 111 ARG A CA 1
ATOM 883 C C . ARG A 1 111 ? -7.461 12.086 6.076 1.00 91.81 111 ARG A C 1
ATOM 885 O O . ARG A 1 111 ? -7.280 12.989 5.274 1.00 91.81 111 ARG A O 1
ATOM 892 N N . SER A 1 112 ? -6.661 11.025 6.150 1.00 93.81 112 SER A N 1
ATOM 893 C CA . SER A 1 112 ? -5.570 10.822 5.193 1.00 93.81 112 SER A CA 1
ATOM 894 C C . SER A 1 112 ? -6.070 10.537 3.775 1.00 93.81 112 SER A C 1
ATOM 896 O O . SER A 1 112 ? -5.331 10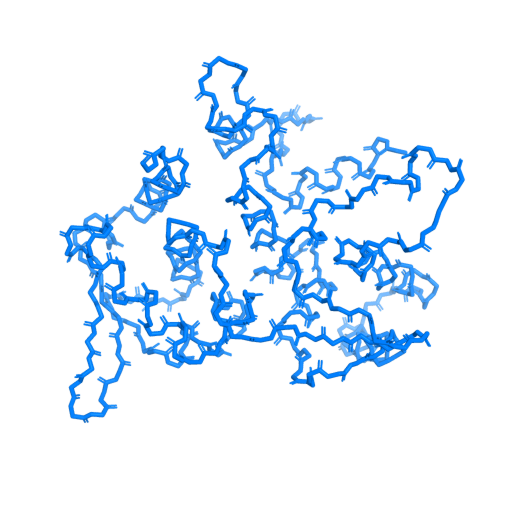.794 2.834 1.00 93.81 112 SER A O 1
ATOM 898 N N . TYR A 1 113 ? -7.301 10.039 3.611 1.00 94.81 113 TYR A N 1
ATOM 899 C CA . TYR A 1 113 ? -7.867 9.651 2.310 1.00 94.81 113 TYR A CA 1
ATOM 900 C C . TYR A 1 113 ? -8.987 10.555 1.810 1.00 94.81 113 TYR A C 1
ATOM 902 O O . TYR A 1 113 ? -9.327 10.506 0.633 1.00 94.81 113 TYR A O 1
ATOM 910 N N . VAL A 1 114 ? -9.606 11.328 2.697 1.00 90.25 114 VAL A N 1
ATOM 911 C CA . VAL A 1 114 ? -10.731 12.194 2.354 1.00 90.25 114 VAL A CA 1
ATOM 912 C C . VAL A 1 114 ? -10.266 13.643 2.478 1.00 90.25 114 VAL A C 1
ATOM 914 O O . VAL A 1 114 ? -10.116 14.123 3.608 1.00 90.25 114 VAL A O 1
ATOM 917 N N . PRO A 1 115 ? -10.041 14.348 1.350 1.00 74.00 115 PRO A N 1
ATOM 918 C CA . PRO A 1 115 ? -9.741 15.774 1.363 1.00 74.00 115 PRO A CA 1
ATOM 919 C C . PRO A 1 115 ? -10.830 16.542 2.112 1.00 74.00 115 PRO A C 1
ATOM 921 O O . PRO A 1 115 ? -12.020 16.222 2.012 1.00 74.00 115 PRO A O 1
ATOM 924 N N . ARG A 1 116 ? -10.446 17.566 2.878 1.00 69.06 116 ARG A N 1
ATOM 925 C CA . ARG A 1 116 ? -11.440 18.433 3.514 1.00 69.06 116 ARG A CA 1
ATOM 926 C C . ARG A 1 116 ? -12.075 19.336 2.463 1.00 69.06 116 ARG A C 1
ATOM 928 O O . ARG A 1 116 ? -11.383 20.025 1.726 1.00 69.06 116 ARG A O 1
ATOM 935 N N . LEU A 1 117 ? -13.403 19.385 2.451 1.00 61.69 117 LEU A N 1
ATOM 936 C CA . LEU A 1 117 ? -14.136 20.432 1.746 1.00 61.69 117 LEU A CA 1
ATOM 937 C C . LEU A 1 117 ? -14.166 21.679 2.643 1.00 61.69 117 LEU A C 1
ATOM 939 O O . LEU A 1 117 ? -14.946 21.731 3.593 1.00 61.69 117 LEU A O 1
ATOM 943 N N . GLY A 1 118 ? -13.309 22.657 2.341 1.00 55.00 118 GLY A N 1
ATOM 944 C CA . GLY A 1 118 ? -13.233 23.942 3.044 1.00 55.00 118 GLY A CA 1
ATOM 945 C C . GLY A 1 118 ? -12.272 23.956 4.240 1.00 55.00 118 GLY A C 1
ATOM 946 O O . GLY A 1 118 ? -12.286 23.063 5.090 1.00 55.00 118 GLY A O 1
ATOM 947 N N . GLY A 1 119 ? -11.451 25.004 4.295 1.00 55.72 119 GLY A N 1
ATOM 948 C CA . GLY A 1 119 ? -10.490 25.317 5.351 1.00 55.72 119 GLY A CA 1
ATOM 949 C C . GLY A 1 119 ? -9.972 26.744 5.156 1.00 55.72 119 GLY A C 1
ATOM 950 O O . GLY A 1 119 ? -9.852 27.189 4.016 1.00 55.72 119 GLY A O 1
ATOM 951 N N . ASP A 1 120 ? -9.701 27.459 6.248 1.00 55.88 120 ASP A N 1
ATOM 952 C CA . ASP A 1 120 ? -9.287 28.873 6.193 1.00 55.88 120 ASP A CA 1
ATOM 953 C C . ASP A 1 120 ? -7.763 29.043 6.306 1.00 55.88 120 ASP A C 1
ATOM 955 O O . ASP A 1 120 ? -7.231 30.122 6.045 1.00 55.88 120 ASP A O 1
ATOM 959 N N . SER A 1 121 ? -7.038 27.981 6.677 1.00 59.84 121 SER A N 1
ATOM 960 C CA . SER A 1 121 ? -5.576 27.996 6.781 1.00 59.84 121 SER A CA 1
ATOM 961 C C . SER A 1 121 ? -4.898 27.177 5.670 1.00 59.84 121 SER A C 1
ATOM 963 O O . SER A 1 121 ? -5.456 26.175 5.222 1.00 59.84 121 SER A O 1
ATOM 965 N N . PRO A 1 122 ? -3.669 27.532 5.241 1.00 57.09 122 PRO A N 1
ATOM 966 C CA . PRO A 1 122 ? -2.917 26.773 4.233 1.00 57.09 122 PRO A CA 1
ATOM 967 C C . PRO A 1 122 ? -2.707 25.294 4.591 1.00 57.09 122 PRO A C 1
ATOM 969 O O . PRO A 1 122 ? -2.709 24.436 3.716 1.00 57.09 122 PRO A O 1
ATOM 972 N N . GLU A 1 123 ? -2.567 24.986 5.883 1.00 60.53 123 GLU A N 1
ATOM 973 C CA . GLU A 1 123 ? -2.447 23.613 6.393 1.00 60.53 123 GLU A CA 1
ATOM 974 C C . GLU A 1 123 ? -3.758 22.827 6.251 1.00 60.53 123 GLU A C 1
ATOM 976 O O . GLU A 1 123 ? -3.740 21.616 6.047 1.00 60.53 123 GLU A O 1
ATOM 981 N N . GLU A 1 124 ? -4.899 23.512 6.343 1.00 57.69 124 GLU A N 1
ATOM 982 C CA . GLU A 1 124 ? -6.227 22.925 6.149 1.00 57.69 124 GLU A CA 1
ATOM 983 C C . GLU A 1 124 ? -6.645 22.848 4.678 1.00 57.69 124 GLU A C 1
ATOM 985 O O . GLU A 1 124 ? -7.502 22.031 4.344 1.00 57.69 124 GLU A O 1
ATOM 990 N N . LEU A 1 125 ? -6.036 23.674 3.823 1.00 57.81 125 LEU A N 1
ATOM 991 C CA . LEU A 1 125 ? -6.187 23.651 2.367 1.00 57.81 125 LEU A CA 1
ATOM 992 C C . LEU A 1 125 ? -5.298 22.597 1.692 1.00 57.81 125 LEU A C 1
ATOM 994 O O . LEU A 1 125 ? -5.548 22.249 0.541 1.00 57.81 125 LEU A O 1
ATOM 998 N N . SER A 1 126 ? -4.266 22.099 2.380 1.00 63.66 126 SER A N 1
ATOM 999 C CA . SER A 1 126 ? -3.380 21.070 1.838 1.00 63.66 126 SER A CA 1
ATOM 1000 C C . SER A 1 126 ? -4.113 19.734 1.724 1.00 63.66 126 SER A C 1
ATOM 1002 O O . SER A 1 126 ? -4.599 19.183 2.719 1.00 63.66 126 SER A O 1
ATOM 1004 N N . GLU A 1 127 ? -4.198 19.205 0.505 1.00 72.94 127 GLU A N 1
ATOM 1005 C CA . GLU A 1 127 ? -4.738 17.872 0.275 1.00 72.94 127 GLU A CA 1
ATOM 1006 C C . GLU A 1 127 ? -3.762 16.816 0.822 1.00 72.94 127 GLU A C 1
ATOM 1008 O O . GLU A 1 127 ? -2.556 16.883 0.573 1.00 72.94 127 GLU A O 1
ATOM 1013 N N . PRO A 1 128 ? -4.244 15.834 1.602 1.00 85.19 128 PRO A N 1
ATOM 1014 C CA . PRO A 1 128 ? -3.382 14.775 2.099 1.00 85.19 128 PRO A CA 1
ATOM 1015 C C . PRO A 1 128 ? -2.886 13.922 0.926 1.00 85.19 128 PRO A C 1
ATOM 1017 O O . PRO A 1 128 ? -3.667 13.592 0.036 1.00 85.19 128 PRO A O 1
ATOM 1020 N N . LEU A 1 129 ? -1.626 13.475 0.982 1.00 90.56 129 LEU A N 1
ATOM 1021 C CA . LEU A 1 129 ? -0.996 12.655 -0.066 1.00 90.56 129 LEU A CA 1
ATOM 1022 C C . LEU A 1 129 ? -1.848 11.454 -0.506 1.00 90.56 129 LEU A C 1
ATOM 1024 O O . LEU A 1 129 ? -1.849 11.093 -1.669 1.00 90.56 129 LEU A O 1
ATOM 1028 N N . LEU A 1 130 ? -2.577 10.803 0.406 1.00 94.69 130 LEU A N 1
ATOM 1029 C CA . LEU A 1 130 ? -3.380 9.622 0.054 1.00 94.69 130 LEU A CA 1
ATOM 1030 C C . LEU A 1 130 ? -4.790 9.976 -0.441 1.00 94.69 130 LEU A C 1
ATOM 1032 O O . LEU A 1 130 ? -5.511 9.093 -0.909 1.00 94.69 130 LEU A O 1
ATOM 1036 N N . GLY A 1 131 ? -5.184 11.248 -0.348 1.00 92.56 131 GLY A N 1
ATOM 1037 C CA . GLY A 1 131 ? -6.446 11.764 -0.869 1.00 92.56 131 GLY A CA 1
ATOM 1038 C C . GLY A 1 131 ? -6.514 11.690 -2.392 1.00 92.56 131 GLY A C 1
ATOM 1039 O O . GLY A 1 131 ? -7.557 11.329 -2.940 1.00 92.56 131 GLY A O 1
ATOM 1040 N N . GLU A 1 132 ? -5.386 11.907 -3.075 1.00 89.94 132 GLU A N 1
ATOM 1041 C CA . GLU A 1 132 ? -5.294 11.837 -4.541 1.00 89.94 132 GLU A CA 1
ATOM 1042 C C . GLU A 1 132 ? -5.598 10.434 -5.102 1.00 89.94 132 GLU A C 1
ATOM 1044 O O . GLU A 1 132 ? -5.998 10.286 -6.258 1.00 89.94 132 GLU A O 1
ATOM 1049 N N . LEU A 1 133 ? -5.463 9.386 -4.277 1.00 95.31 133 LEU A N 1
ATOM 1050 C CA . LEU A 1 133 ? -5.733 8.001 -4.675 1.00 95.31 133 LEU A CA 1
ATOM 1051 C C . LEU A 1 133 ? -7.223 7.746 -4.934 1.00 95.31 133 LEU A C 1
ATOM 1053 O O . LEU A 1 133 ? -7.581 6.782 -5.615 1.00 95.31 133 LEU A O 1
ATOM 1057 N N . GLY A 1 134 ? -8.102 8.569 -4.349 1.00 94.12 134 GLY A N 1
ATOM 1058 C CA . GLY A 1 134 ? -9.550 8.438 -4.488 1.00 94.12 134 GLY A CA 1
ATOM 1059 C C . GLY A 1 134 ? -10.100 7.101 -3.982 1.00 94.12 134 GLY A C 1
ATOM 1060 O O . GLY A 1 134 ? -11.123 6.632 -4.478 1.00 94.12 134 GLY A O 1
ATOM 1061 N N . LEU A 1 135 ? -9.420 6.454 -3.028 1.00 97.06 135 LEU A N 1
ATOM 1062 C CA . LEU A 1 135 ? -9.819 5.148 -2.491 1.00 97.06 135 LEU A CA 1
ATOM 1063 C C . LEU A 1 135 ? -11.075 5.220 -1.619 1.00 97.06 135 LEU A C 1
ATOM 1065 O O . LEU A 1 135 ? -11.834 4.249 -1.560 1.00 97.06 135 LEU A O 1
ATOM 1069 N N . ILE A 1 136 ? -11.287 6.356 -0.953 1.00 96.44 136 ILE A N 1
ATOM 1070 C CA . ILE A 1 136 ? -12.424 6.607 -0.070 1.00 96.44 136 ILE A CA 1
ATOM 1071 C C . ILE A 1 136 ? -13.098 7.902 -0.513 1.00 96.44 136 ILE A C 1
ATOM 1073 O O . ILE A 1 136 ? -12.447 8.931 -0.667 1.00 96.44 136 ILE A O 1
ATOM 1077 N N . GLN A 1 137 ? -14.413 7.854 -0.696 1.00 92.38 137 GLN A N 1
ATOM 1078 C CA . GLN A 1 137 ? -15.245 9.020 -0.959 1.00 92.38 137 GLN A CA 1
ATOM 1079 C C . GLN A 1 137 ? -16.148 9.294 0.239 1.00 92.38 137 GLN A C 1
ATOM 1081 O O . GLN A 1 137 ? -16.652 8.372 0.878 1.00 92.38 137 GLN A O 1
ATOM 1086 N N . GLN A 1 138 ? -16.382 10.570 0.534 1.00 90.44 138 GLN A N 1
ATOM 1087 C CA . GLN A 1 138 ? -17.420 10.971 1.472 1.00 90.44 138 GLN A CA 1
ATOM 1088 C C . GLN A 1 138 ? -18.713 11.281 0.707 1.00 90.44 138 GLN A C 1
ATOM 1090 O O . GLN A 1 138 ? -18.719 12.154 -0.158 1.00 90.44 138 GLN A O 1
ATOM 1095 N N . ASN A 1 139 ? -19.799 10.578 1.041 1.00 81.31 139 ASN A N 1
ATOM 1096 C CA . ASN A 1 139 ? -21.104 10.766 0.394 1.00 81.31 139 ASN A CA 1
ATOM 1097 C C . ASN A 1 139 ? -21.976 11.752 1.184 1.00 81.31 139 ASN A C 1
ATOM 1099 O O . ASN A 1 139 ? -22.381 12.791 0.671 1.00 81.31 139 ASN A O 1
ATOM 1103 N N . ALA A 1 140 ? -22.236 11.439 2.457 1.00 76.75 140 ALA A N 1
ATOM 1104 C CA . ALA A 1 140 ? -23.021 12.252 3.388 1.00 76.75 140 ALA A CA 1
ATOM 1105 C C . ALA A 1 140 ? -22.170 12.664 4.602 1.00 76.75 140 ALA A C 1
ATOM 1107 O O . ALA A 1 140 ? -21.042 12.196 4.793 1.00 76.75 140 ALA A O 1
ATOM 1108 N N . LYS A 1 141 ? -22.685 13.555 5.458 1.00 81.38 141 LYS A N 1
ATOM 1109 C CA . LYS A 1 141 ? -21.961 13.986 6.663 1.00 81.38 141 LYS A CA 1
ATOM 1110 C C . LYS A 1 141 ? -21.774 12.795 7.616 1.00 81.38 141 LYS A C 1
ATOM 1112 O O . LYS A 1 141 ? -22.699 12.425 8.324 1.00 81.38 141 LYS A O 1
ATOM 1117 N N . GLY A 1 142 ? -20.566 12.227 7.638 1.00 84.75 142 GLY A N 1
ATOM 1118 C CA . GLY A 1 142 ? -20.197 11.102 8.505 1.00 84.75 142 GLY A CA 1
ATOM 1119 C C . GLY A 1 142 ? -20.181 9.721 7.842 1.00 84.75 142 GLY A C 1
ATOM 1120 O O . GLY A 1 142 ? -19.744 8.780 8.497 1.00 84.75 142 GLY A O 1
ATOM 1121 N N . THR A 1 143 ? -20.578 9.607 6.570 1.00 93.94 143 THR A N 1
ATOM 1122 C CA . THR A 1 143 ? -20.633 8.332 5.833 1.00 93.94 143 THR A CA 1
ATOM 1123 C C . THR A 1 143 ? -19.605 8.299 4.705 1.00 93.94 143 THR A C 1
ATOM 1125 O O . THR A 1 143 ? -19.514 9.242 3.911 1.00 93.94 143 THR A O 1
ATOM 1128 N N . PHE A 1 144 ? -18.873 7.192 4.617 1.00 95.81 144 PHE A N 1
ATOM 1129 C CA . PHE A 1 144 ? -17.770 6.974 3.688 1.00 95.81 144 PHE A CA 1
ATOM 1130 C C . PHE A 1 144 ? -18.014 5.750 2.816 1.00 95.81 144 PHE A C 1
ATOM 1132 O O . PHE A 1 144 ? -18.692 4.810 3.225 1.00 95.81 144 PHE A O 1
ATOM 1139 N N . GLU A 1 145 ? -17.435 5.758 1.623 1.00 96.31 145 GLU A N 1
ATOM 1140 C CA . GLU A 1 145 ? -17.560 4.682 0.651 1.00 96.31 145 GLU A CA 1
ATOM 1141 C C . GLU A 1 145 ? -16.203 4.334 0.034 1.00 96.31 145 GLU A C 1
ATOM 1143 O O . GLU A 1 145 ? -15.460 5.220 -0.388 1.00 96.31 145 GLU A O 1
ATOM 1148 N N . PHE A 1 146 ? -15.886 3.040 -0.060 1.00 97.62 146 PHE A N 1
ATOM 1149 C CA . PHE A 1 146 ? -14.740 2.577 -0.843 1.00 97.62 146 PHE A CA 1
ATOM 1150 C C . PHE A 1 146 ? -15.043 2.601 -2.338 1.00 97.62 146 PHE A C 1
ATOM 1152 O O . PHE A 1 146 ? -15.973 1.938 -2.798 1.00 97.62 146 PHE A O 1
ATOM 1159 N N . ARG A 1 147 ? -14.169 3.231 -3.126 1.00 96.69 147 ARG A N 1
ATOM 1160 C CA . ARG A 1 147 ? -14.205 3.101 -4.587 1.00 96.69 147 ARG A CA 1
ATOM 1161 C C . ARG A 1 147 ? -13.510 1.812 -5.012 1.00 96.69 147 ARG A C 1
ATOM 1163 O O . ARG A 1 147 ? -12.283 1.759 -5.096 1.00 96.69 147 ARG A O 1
ATOM 1170 N N . ARG A 1 148 ? -14.282 0.755 -5.269 1.00 96.56 148 ARG A N 1
ATOM 1171 C CA . ARG A 1 148 ? -13.765 -0.547 -5.732 1.00 96.56 148 ARG A CA 1
ATOM 1172 C C . ARG A 1 148 ? -13.607 -0.602 -7.251 1.00 96.56 148 ARG A C 1
ATOM 1174 O O . ARG A 1 148 ? -14.250 0.154 -7.969 1.00 96.56 148 ARG A O 1
ATOM 1181 N N . GLY A 1 149 ? -12.730 -1.486 -7.715 1.00 97.31 149 GLY A N 1
ATOM 1182 C CA . GLY A 1 149 ? -12.513 -1.762 -9.137 1.00 97.31 149 GLY A CA 1
ATOM 1183 C C . GLY A 1 149 ? -11.248 -1.130 -9.703 1.00 97.31 149 GLY A C 1
ATOM 1184 O O . GLY A 1 149 ? -10.328 -0.794 -8.953 1.00 97.31 149 GLY A O 1
ATOM 1185 N N . ALA A 1 150 ? -11.188 -0.982 -11.026 1.00 97.44 150 ALA A N 1
ATOM 1186 C CA . ALA A 1 150 ? -9.991 -0.537 -11.736 1.00 97.44 150 ALA A CA 1
ATOM 1187 C C . ALA A 1 150 ? -9.441 0.813 -11.228 1.00 97.44 150 ALA A C 1
ATOM 1189 O O . ALA A 1 150 ? -10.177 1.773 -10.999 1.00 97.44 150 ALA A O 1
ATOM 1190 N N . LYS A 1 151 ? -8.112 0.894 -11.087 1.00 97.75 151 LYS A N 1
ATOM 1191 C CA . LYS A 1 151 ? -7.383 2.089 -10.624 1.00 97.75 151 LYS A CA 1
ATOM 1192 C C . LYS A 1 151 ? -6.428 2.574 -11.704 1.00 97.75 151 LYS A C 1
ATOM 1194 O O . LYS A 1 151 ? -5.286 2.141 -11.747 1.00 97.75 151 LYS A O 1
ATOM 1199 N N . ARG A 1 152 ? -6.891 3.462 -12.587 1.00 94.88 152 ARG A N 1
ATOM 1200 C CA . ARG A 1 152 ? -6.088 3.942 -13.731 1.00 94.88 152 ARG A CA 1
ATOM 1201 C C . ARG A 1 152 ? -4.775 4.613 -13.314 1.00 94.88 152 ARG A C 1
ATOM 1203 O O . ARG A 1 152 ? -3.797 4.505 -14.036 1.00 94.88 152 ARG A O 1
ATOM 1210 N N . SER A 1 153 ? -4.755 5.277 -12.158 1.00 95.75 153 SER A N 1
ATOM 1211 C CA . SER A 1 153 ? -3.565 5.950 -11.629 1.00 95.75 153 SER A CA 1
ATOM 1212 C C . SER A 1 153 ? -2.579 5.020 -10.920 1.00 95.75 153 SER A C 1
ATOM 1214 O O . SER A 1 153 ? -1.494 5.480 -10.588 1.00 95.75 153 SER A O 1
ATOM 1216 N N . LEU A 1 154 ? -2.929 3.750 -10.659 1.00 98.06 154 LEU A N 1
ATOM 1217 C CA . LEU A 1 154 ? -2.032 2.774 -10.029 1.00 98.06 154 LEU A CA 1
ATOM 1218 C C . LEU A 1 154 ? -1.156 2.119 -11.111 1.00 98.06 154 LEU A C 1
ATOM 1220 O O . LEU A 1 154 ? -1.693 1.340 -11.909 1.00 98.06 154 LEU A O 1
ATOM 1224 N N . PRO A 1 155 ? 0.164 2.379 -11.143 1.00 97.31 155 PRO A N 1
ATOM 1225 C CA . PRO A 1 155 ? 1.047 1.806 -12.155 1.00 97.31 155 PRO A CA 1
ATOM 1226 C C . PRO A 1 155 ? 1.307 0.321 -11.906 1.00 97.31 155 PRO A C 1
ATOM 1228 O O . PRO A 1 155 ? 1.403 -0.122 -10.757 1.00 97.31 155 PRO A O 1
ATOM 1231 N N . ASP A 1 156 ? 1.506 -0.447 -12.976 1.00 97.44 156 ASP A N 1
ATOM 1232 C CA . ASP A 1 156 ? 1.729 -1.893 -12.864 1.00 97.44 156 ASP A CA 1
ATOM 1233 C C . ASP A 1 156 ? 3.020 -2.242 -12.120 1.00 97.44 156 ASP A C 1
ATOM 1235 O O . ASP A 1 156 ? 3.049 -3.234 -11.400 1.00 97.44 156 ASP A O 1
ATOM 1239 N N . GLY A 1 157 ? 4.057 -1.398 -12.185 1.00 97.88 157 GLY A N 1
ATOM 1240 C CA . GLY A 1 157 ? 5.276 -1.585 -11.391 1.00 97.88 157 GLY A CA 1
ATOM 1241 C C . GLY A 1 157 ? 5.042 -1.530 -9.875 1.00 97.88 157 GLY A C 1
ATOM 1242 O O . GLY A 1 157 ? 5.653 -2.306 -9.140 1.00 97.88 157 GLY A O 1
ATOM 1243 N N . VAL A 1 158 ? 4.107 -0.693 -9.401 1.00 98.56 158 VAL A N 1
ATOM 1244 C CA . VAL A 1 158 ? 3.721 -0.651 -7.976 1.00 98.56 158 VAL A CA 1
ATOM 1245 C C . VAL A 1 158 ? 2.914 -1.891 -7.606 1.00 98.56 158 VAL A C 1
ATOM 1247 O O . VAL A 1 158 ? 3.184 -2.515 -6.581 1.00 98.56 158 VAL A O 1
ATOM 1250 N N . PHE A 1 159 ? 1.963 -2.295 -8.454 1.00 98.69 159 PHE A N 1
ATOM 1251 C CA . PHE A 1 159 ? 1.201 -3.526 -8.233 1.00 98.69 159 PHE A CA 1
ATOM 1252 C C . PHE A 1 159 ? 2.113 -4.762 -8.198 1.00 98.69 159 PHE A C 1
ATOM 1254 O O . PHE A 1 159 ? 1.987 -5.604 -7.311 1.00 98.69 159 PHE A O 1
ATOM 1261 N N . ALA A 1 160 ? 3.075 -4.846 -9.117 1.00 98.31 160 ALA A N 1
ATOM 1262 C CA . ALA A 1 160 ? 4.055 -5.920 -9.186 1.00 98.31 160 ALA A CA 1
ATOM 1263 C C . ALA A 1 160 ? 4.964 -5.949 -7.949 1.00 98.31 160 ALA A C 1
ATOM 1265 O O . ALA A 1 160 ? 5.191 -7.016 -7.380 1.00 98.31 160 ALA A O 1
ATOM 1266 N N . TYR A 1 161 ? 5.445 -4.784 -7.498 1.00 98.38 161 TYR A N 1
ATOM 1267 C CA . TYR A 1 161 ? 6.197 -4.658 -6.249 1.00 98.38 161 TYR A CA 1
ATOM 1268 C C . TYR A 1 161 ? 5.387 -5.181 -5.056 1.00 98.38 161 TYR A C 1
ATOM 1270 O O . TYR A 1 161 ? 5.873 -6.031 -4.310 1.00 98.38 161 TYR A O 1
ATOM 1278 N N . ALA A 1 162 ? 4.137 -4.730 -4.917 1.00 98.56 162 ALA A N 1
ATOM 1279 C CA . ALA A 1 162 ? 3.237 -5.149 -3.847 1.00 98.56 162 ALA A CA 1
ATOM 1280 C C . ALA A 1 162 ? 2.968 -6.660 -3.878 1.00 98.56 162 ALA A C 1
ATOM 1282 O O . ALA A 1 162 ? 3.012 -7.323 -2.842 1.00 98.56 162 ALA A O 1
ATOM 1283 N N . LEU A 1 163 ? 2.754 -7.226 -5.070 1.00 98.31 163 LEU A N 1
ATOM 1284 C CA . LEU A 1 163 ? 2.598 -8.665 -5.258 1.00 98.31 163 LEU A CA 1
ATOM 1285 C C . LEU A 1 163 ? 3.839 -9.427 -4.788 1.00 98.31 163 LEU A C 1
ATOM 1287 O O . LEU A 1 163 ? 3.695 -10.391 -4.042 1.00 98.31 163 LEU A O 1
ATOM 1291 N N . MET A 1 164 ? 5.044 -9.000 -5.178 1.00 97.19 164 MET A N 1
ATOM 1292 C CA . MET A 1 164 ? 6.289 -9.654 -4.757 1.00 97.19 164 MET A CA 1
ATOM 1293 C C . MET A 1 164 ? 6.520 -9.538 -3.247 1.00 97.19 164 MET A C 1
ATOM 1295 O O . MET A 1 164 ? 6.934 -10.512 -2.619 1.00 97.19 164 MET A O 1
ATOM 1299 N N . GLU A 1 165 ? 6.223 -8.383 -2.646 1.00 96.75 165 GLU A N 1
ATOM 1300 C CA . GLU A 1 165 ? 6.350 -8.187 -1.200 1.00 96.75 165 GLU A CA 1
ATOM 1301 C C . GLU A 1 165 ? 5.329 -9.032 -0.423 1.00 96.75 165 GLU A C 1
ATOM 1303 O O . GLU A 1 165 ? 5.674 -9.683 0.560 1.00 96.75 165 GLU A O 1
ATOM 1308 N N . TYR A 1 166 ? 4.077 -9.090 -0.883 1.00 97.44 166 TYR A N 1
ATOM 1309 C CA . TYR A 1 166 ? 3.072 -10.007 -0.343 1.00 97.44 166 TYR A CA 1
ATOM 1310 C C . TYR A 1 166 ? 3.527 -11.465 -0.444 1.00 97.44 166 TYR A C 1
ATOM 1312 O O . TYR A 1 166 ? 3.502 -12.188 0.548 1.00 97.44 166 TYR A O 1
ATOM 1320 N N . TRP A 1 167 ? 4.038 -11.876 -1.604 1.00 95.31 167 TRP A N 1
ATOM 1321 C CA . TRP A 1 167 ? 4.555 -13.225 -1.816 1.00 95.31 167 TRP A CA 1
ATOM 1322 C C . TRP A 1 167 ? 5.703 -13.579 -0.874 1.00 95.31 167 TRP A C 1
ATOM 1324 O O . TRP A 1 167 ? 5.767 -14.700 -0.378 1.00 95.31 167 TRP A O 1
ATOM 1334 N N . GLN A 1 168 ? 6.606 -12.629 -0.622 1.00 93.62 168 GLN A N 1
ATOM 1335 C CA . GLN A 1 168 ? 7.747 -12.799 0.275 1.00 93.62 168 GLN A CA 1
ATOM 1336 C C . GLN A 1 168 ? 7.317 -13.015 1.734 1.00 93.62 168 GLN A C 1
ATOM 1338 O O . GLN A 1 168 ? 8.010 -13.708 2.476 1.00 93.62 168 GLN A O 1
ATOM 1343 N N . ARG A 1 169 ? 6.181 -12.441 2.147 1.00 93.06 169 ARG A N 1
ATOM 1344 C CA . ARG A 1 169 ? 5.635 -12.583 3.507 1.00 93.06 169 ARG A CA 1
ATOM 1345 C C . ARG A 1 169 ? 4.989 -13.948 3.758 1.00 93.06 169 ARG A C 1
ATOM 1347 O O . ARG A 1 169 ? 4.825 -14.345 4.910 1.00 93.06 169 ARG A O 1
ATOM 1354 N N . LEU A 1 170 ? 4.619 -14.674 2.705 1.00 91.31 170 LEU A N 1
ATOM 1355 C CA . LEU A 1 170 ? 3.970 -15.973 2.833 1.00 91.31 170 LEU A CA 1
ATOM 1356 C C . LEU A 1 170 ? 4.984 -17.079 3.142 1.00 91.31 170 LEU A C 1
ATOM 1358 O O . LEU A 1 170 ? 5.942 -17.310 2.403 1.00 91.31 170 LEU A O 1
ATOM 1362 N N . GLN A 1 171 ? 4.725 -17.825 4.215 1.00 80.88 171 GLN A N 1
ATOM 1363 C CA . GLN A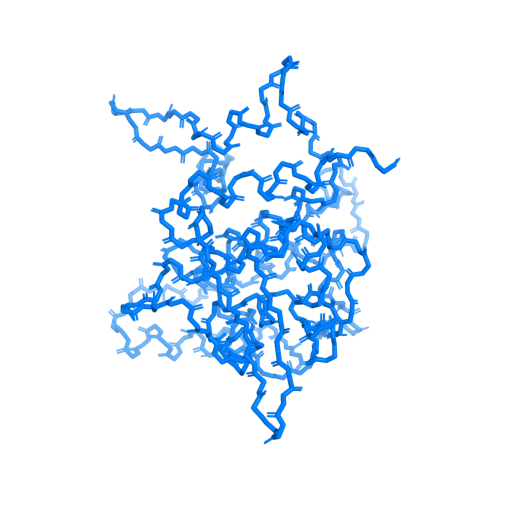 1 171 ? 5.515 -19.004 4.561 1.00 80.88 171 GLN A CA 1
ATOM 1364 C C . GLN A 1 171 ? 5.392 -20.074 3.466 1.00 80.88 171 GLN A C 1
ATOM 1366 O O . GLN A 1 171 ? 4.294 -20.365 2.992 1.00 80.88 171 GLN A O 1
ATOM 1371 N N . HIS A 1 172 ? 6.524 -20.668 3.077 1.00 76.12 172 HIS A N 1
ATOM 1372 C CA . HIS A 1 172 ? 6.606 -21.741 2.073 1.00 76.12 172 HIS A CA 1
ATOM 1373 C C . HIS A 1 172 ? 6.008 -21.396 0.700 1.00 76.12 172 HIS A C 1
ATOM 1375 O O . HIS A 1 172 ? 5.547 -22.275 -0.030 1.00 76.12 172 HIS A O 1
ATOM 1381 N N . ALA A 1 173 ? 6.022 -20.119 0.320 1.00 75.56 173 ALA A N 1
ATOM 1382 C CA . ALA A 1 173 ? 5.519 -19.711 -0.978 1.00 75.56 173 ALA A CA 1
ATOM 1383 C C . ALA A 1 173 ? 6.490 -20.121 -2.097 1.00 75.56 173 ALA A C 1
ATOM 1385 O O . ALA A 1 173 ? 7.537 -19.504 -2.296 1.00 75.56 173 ALA A O 1
ATOM 1386 N N . GLY A 1 174 ? 6.130 -21.176 -2.830 1.00 88.81 174 GLY A N 1
ATOM 1387 C CA . GLY A 1 174 ? 6.868 -21.646 -4.000 1.00 88.81 174 GLY A CA 1
ATOM 1388 C C . GLY A 1 174 ? 6.778 -20.691 -5.197 1.00 88.81 174 GLY A C 1
ATOM 1389 O O . GLY A 1 174 ? 6.625 -19.470 -5.068 1.00 88.81 174 GLY A O 1
ATOM 1390 N N . SER A 1 175 ? 6.860 -21.258 -6.397 1.00 94.44 175 SER A N 1
ATOM 1391 C CA . SER A 1 175 ? 6.783 -20.523 -7.664 1.00 94.44 175 SER A CA 1
ATOM 1392 C C . SER A 1 175 ? 5.357 -20.228 -8.136 1.00 94.44 175 SER A C 1
ATOM 1394 O O . SER A 1 175 ? 5.196 -19.562 -9.153 1.00 94.44 175 SER A O 1
ATOM 1396 N N . VAL A 1 176 ? 4.325 -20.697 -7.427 1.00 95.81 176 VAL A N 1
ATOM 1397 C CA . VAL A 1 176 ? 2.916 -20.609 -7.844 1.00 95.81 176 VAL A CA 1
ATOM 1398 C C . VAL A 1 176 ? 2.059 -20.034 -6.718 1.00 95.81 176 VAL A C 1
ATOM 1400 O O . VAL A 1 176 ? 2.224 -20.410 -5.557 1.00 95.81 176 VAL A O 1
ATOM 1403 N N . MET A 1 177 ? 1.134 -19.139 -7.063 1.00 96.44 177 MET A N 1
ATOM 1404 C CA . MET A 1 177 ? 0.140 -18.574 -6.152 1.00 96.44 177 MET A CA 1
ATOM 1405 C C . MET A 1 177 ? -1.236 -18.558 -6.814 1.00 96.44 177 MET A C 1
ATOM 1407 O O . MET A 1 177 ? -1.390 -18.089 -7.941 1.00 96.44 177 MET A O 1
ATOM 1411 N N . ALA A 1 178 ? -2.241 -19.046 -6.087 1.00 96.88 178 ALA A N 1
ATOM 1412 C CA . ALA A 1 178 ? -3.631 -18.989 -6.520 1.00 96.88 178 ALA A CA 1
ATOM 1413 C C . ALA A 1 178 ? -4.124 -17.538 -6.608 1.00 96.88 178 ALA A C 1
ATOM 1415 O O . ALA A 1 178 ? -3.812 -16.716 -5.743 1.00 96.88 178 ALA A O 1
ATOM 1416 N N . PHE A 1 179 ? -4.938 -17.248 -7.621 1.00 97.88 179 PHE A N 1
ATOM 1417 C CA . PHE A 1 179 ? -5.533 -15.929 -7.834 1.00 97.88 179 PHE A CA 1
ATOM 1418 C C . PHE A 1 179 ? -6.282 -15.402 -6.611 1.00 97.88 179 PHE A C 1
ATOM 1420 O O . PHE A 1 179 ? -6.095 -14.246 -6.235 1.00 97.88 179 PHE A O 1
ATOM 1427 N N . ASP A 1 180 ? -7.069 -16.261 -5.960 1.00 97.62 180 ASP A N 1
ATOM 1428 C CA . ASP A 1 180 ? -7.901 -15.864 -4.823 1.00 97.62 180 ASP A CA 1
ATOM 1429 C C . ASP A 1 180 ? -7.065 -15.267 -3.686 1.00 97.62 180 ASP A C 1
ATOM 1431 O O . ASP A 1 180 ? -7.513 -14.335 -3.026 1.00 97.62 180 ASP A O 1
ATOM 1435 N N . ARG A 1 181 ? -5.812 -15.713 -3.511 1.00 97.38 181 ARG A N 1
ATOM 1436 C CA . ARG A 1 181 ? -4.904 -15.100 -2.533 1.00 97.38 181 ARG A CA 1
ATOM 1437 C C . ARG A 1 181 ? -4.501 -13.686 -2.929 1.00 97.38 181 ARG A C 1
ATOM 1439 O O . ARG A 1 181 ? -4.523 -12.790 -2.098 1.00 97.38 181 ARG A O 1
ATOM 1446 N N . VAL A 1 182 ? -4.161 -13.464 -4.199 1.00 98.25 182 VAL A N 1
ATOM 1447 C CA . VAL A 1 182 ? -3.793 -12.129 -4.706 1.00 98.25 182 VAL A CA 1
ATOM 1448 C C . VAL A 1 182 ? -4.966 -11.152 -4.599 1.00 98.25 182 VAL A C 1
ATOM 1450 O O . VAL A 1 182 ? -4.760 -9.972 -4.308 1.00 98.25 182 VAL A O 1
ATOM 1453 N N . ALA A 1 183 ? -6.180 -11.638 -4.860 1.00 98.31 183 ALA A N 1
ATOM 1454 C CA . ALA A 1 183 ? -7.385 -10.825 -4.886 1.00 98.31 183 ALA A CA 1
ATOM 1455 C C . ALA A 1 183 ? -7.948 -10.549 -3.483 1.00 98.31 183 ALA A C 1
ATOM 1457 O O . ALA A 1 183 ? -8.348 -9.418 -3.198 1.00 98.31 183 ALA A O 1
ATOM 1458 N N . HIS A 1 184 ? -7.973 -11.565 -2.612 1.00 97.81 184 HIS A N 1
ATOM 1459 C CA . HIS A 1 184 ? -8.865 -11.573 -1.451 1.00 97.81 184 HIS A CA 1
ATOM 1460 C C . HIS A 1 184 ? -8.190 -11.795 -0.105 1.00 97.81 184 HIS A C 1
ATOM 1462 O O . HIS A 1 184 ? -8.830 -11.485 0.905 1.00 97.81 184 HIS A O 1
ATOM 1468 N N . ASP A 1 185 ? -6.948 -12.278 -0.031 1.00 97.75 185 ASP A N 1
ATOM 1469 C CA . ASP A 1 185 ? -6.302 -12.493 1.271 1.00 97.75 185 ASP A CA 1
ATOM 1470 C C . ASP A 1 185 ? -6.061 -11.162 1.991 1.00 97.75 185 ASP A C 1
ATOM 1472 O O . ASP A 1 185 ? -5.932 -10.094 1.381 1.00 97.75 185 ASP A O 1
ATOM 1476 N N . TYR A 1 186 ? -5.979 -11.214 3.318 1.00 98.00 186 TYR A N 1
ATOM 1477 C CA . TYR A 1 186 ? -5.564 -10.059 4.106 1.00 98.00 186 TYR A CA 1
ATOM 1478 C C . TYR A 1 186 ? -4.120 -9.664 3.764 1.00 98.00 186 TYR A C 1
ATOM 1480 O O . TYR A 1 186 ? -3.232 -10.510 3.667 1.00 98.00 186 TYR A O 1
ATOM 1488 N N . GLY A 1 187 ? -3.895 -8.369 3.545 1.00 98.00 187 GLY A N 1
ATOM 1489 C CA . GLY A 1 187 ? -2.611 -7.811 3.125 1.00 98.00 187 GLY A CA 1
ATOM 1490 C C . GLY A 1 187 ? -2.263 -8.050 1.653 1.00 98.00 187 GLY A C 1
ATOM 1491 O O . GLY A 1 187 ? -1.154 -7.697 1.246 1.00 98.00 187 GLY A O 1
ATOM 1492 N N . SER A 1 188 ? -3.168 -8.643 0.863 1.00 98.44 188 SER A N 1
ATOM 1493 C CA . SER A 1 188 ? -2.968 -8.884 -0.570 1.00 98.44 188 SER A CA 1
ATOM 1494 C C . SER A 1 188 ? -3.142 -7.608 -1.412 1.00 98.44 188 SER A C 1
ATOM 1496 O O . SER A 1 188 ? -3.878 -6.698 -1.011 1.00 98.44 188 SER A O 1
ATOM 1498 N N . PRO A 1 189 ? -2.517 -7.521 -2.603 1.00 98.56 189 PRO A N 1
ATOM 1499 C CA . PRO A 1 189 ? -2.649 -6.356 -3.479 1.00 98.56 189 PRO A CA 1
ATOM 1500 C C . PRO A 1 189 ? -4.097 -6.034 -3.865 1.00 98.56 189 PRO A C 1
ATOM 1502 O O . PRO A 1 189 ? -4.476 -4.863 -3.873 1.00 98.56 189 PRO A O 1
ATOM 1505 N N . GLY A 1 190 ? -4.922 -7.048 -4.157 1.00 98.50 190 GLY A N 1
ATOM 1506 C CA . GLY A 1 190 ? -6.319 -6.842 -4.542 1.00 98.50 190 GLY A CA 1
ATOM 1507 C C . GLY A 1 190 ? -7.124 -6.160 -3.438 1.00 98.50 190 GLY A C 1
ATOM 1508 O O . GLY A 1 190 ? -7.807 -5.159 -3.680 1.00 98.50 190 GLY A O 1
ATOM 1509 N N . ARG A 1 191 ? -6.962 -6.636 -2.201 1.00 98.06 191 ARG A N 1
ATOM 1510 C CA . ARG A 1 191 ? -7.660 -6.096 -1.034 1.00 98.06 191 ARG A CA 1
ATOM 1511 C C . ARG A 1 191 ? -7.148 -4.715 -0.632 1.00 98.06 191 ARG A C 1
ATOM 1513 O O . ARG A 1 191 ? -7.964 -3.818 -0.412 1.00 98.06 191 ARG A O 1
ATOM 1520 N N . VAL A 1 192 ? -5.828 -4.523 -0.576 1.00 98.69 192 VAL A N 1
ATOM 1521 C CA . VAL A 1 192 ? -5.217 -3.248 -0.163 1.00 98.69 192 VAL A CA 1
ATOM 1522 C C . VAL A 1 192 ? -5.574 -2.139 -1.150 1.00 98.69 192 VAL A C 1
ATOM 1524 O O . VAL A 1 192 ? -6.122 -1.122 -0.741 1.00 98.69 192 VAL A O 1
ATOM 1527 N N . PHE A 1 193 ? -5.408 -2.366 -2.456 1.00 98.69 193 PHE A N 1
ATOM 1528 C CA . PHE A 1 193 ? -5.716 -1.363 -3.484 1.00 98.69 193 PHE A CA 1
ATOM 1529 C C . PHE A 1 193 ? -7.209 -1.258 -3.846 1.00 98.69 193 PHE A C 1
ATOM 1531 O O . PHE A 1 193 ? -7.579 -0.482 -4.735 1.00 98.69 193 PHE A O 1
ATOM 1538 N N . LYS A 1 194 ? -8.079 -2.027 -3.172 1.00 98.38 194 LYS A N 1
ATOM 1539 C CA . LYS A 1 194 ? -9.529 -2.101 -3.430 1.00 98.38 194 LYS A CA 1
ATOM 1540 C C . LYS A 1 194 ? -9.841 -2.356 -4.911 1.00 98.38 194 LYS A C 1
ATOM 1542 O O . LYS A 1 194 ? -10.639 -1.644 -5.530 1.00 98.38 194 LYS A O 1
ATOM 1547 N N . LEU A 1 195 ? -9.188 -3.357 -5.488 1.00 98.50 195 LEU A N 1
ATOM 1548 C CA . LEU A 1 195 ? -9.442 -3.836 -6.846 1.00 98.50 195 LEU A CA 1
ATOM 1549 C C . LEU A 1 195 ? -10.579 -4.869 -6.829 1.00 98.50 195 LEU A C 1
ATOM 1551 O O . LEU A 1 195 ? -10.775 -5.561 -5.832 1.00 98.50 195 LEU A O 1
ATOM 1555 N N . ASP A 1 196 ? -11.347 -4.948 -7.914 1.00 97.50 196 ASP A N 1
ATOM 1556 C CA . ASP A 1 196 ? -12.231 -6.092 -8.163 1.00 97.50 196 ASP A CA 1
ATOM 1557 C C . ASP A 1 196 ? -11.456 -7.207 -8.886 1.00 97.50 196 ASP A C 1
ATOM 1559 O O . ASP A 1 196 ? -10.313 -7.008 -9.304 1.00 97.50 196 ASP A O 1
ATOM 1563 N N . GLU A 1 197 ? -12.051 -8.396 -9.012 1.00 97.62 197 GLU A N 1
ATOM 1564 C CA . GLU A 1 197 ? -11.361 -9.549 -9.606 1.00 97.62 197 GLU A CA 1
ATOM 1565 C C . GLU A 1 197 ? -10.890 -9.288 -11.040 1.00 97.62 197 GLU A C 1
ATOM 1567 O O . GLU A 1 197 ? -9.773 -9.668 -11.389 1.00 97.62 197 GLU A O 1
ATOM 1572 N N . ASN A 1 198 ? -11.699 -8.593 -11.841 1.00 97.69 198 ASN A N 1
ATOM 1573 C CA . ASN A 1 198 ? -11.342 -8.251 -13.216 1.00 97.69 198 ASN A CA 1
ATOM 1574 C C . ASN A 1 198 ? -10.107 -7.343 -13.238 1.00 97.69 198 ASN A C 1
ATOM 1576 O O . ASN A 1 198 ? -9.142 -7.634 -13.934 1.00 97.69 198 ASN A O 1
ATOM 1580 N N . ALA A 1 199 ? -10.077 -6.306 -12.398 1.00 98.25 199 ALA A N 1
ATOM 1581 C CA . ALA A 1 199 ? -8.934 -5.408 -12.299 1.00 98.25 199 ALA A CA 1
ATOM 1582 C C . ALA A 1 199 ? -7.669 -6.102 -11.765 1.00 98.25 199 ALA A C 1
ATOM 1584 O O . ALA A 1 199 ? -6.563 -5.714 -12.139 1.00 98.25 199 ALA A O 1
ATOM 1585 N N . VAL A 1 200 ? -7.795 -7.107 -10.890 1.00 98.56 200 VAL A N 1
ATOM 1586 C CA . VAL A 1 200 ? -6.645 -7.924 -10.465 1.00 98.56 200 VAL A CA 1
ATOM 1587 C C . VAL A 1 200 ? -6.147 -8.785 -11.627 1.00 98.56 200 VAL A C 1
ATOM 1589 O O . VAL A 1 200 ? -4.944 -8.806 -11.879 1.00 98.56 200 VAL A O 1
ATOM 1592 N N . ALA A 1 201 ? -7.042 -9.458 -12.355 1.00 97.62 201 ALA A N 1
ATOM 1593 C CA . ALA A 1 201 ? -6.683 -10.293 -13.501 1.00 97.62 201 ALA A CA 1
ATOM 1594 C C . ALA A 1 201 ? -6.005 -9.477 -14.613 1.00 97.62 201 ALA A C 1
ATOM 1596 O O . ALA A 1 201 ? -4.924 -9.853 -15.066 1.00 97.62 201 ALA A O 1
ATOM 1597 N N . ASP A 1 202 ? -6.568 -8.319 -14.972 1.00 97.25 202 ASP A N 1
ATOM 1598 C CA . ASP A 1 202 ? -6.000 -7.390 -15.957 1.00 97.25 202 ASP A CA 1
ATOM 1599 C C . ASP A 1 202 ? -4.563 -6.997 -15.607 1.00 97.25 202 ASP A C 1
ATOM 1601 O O . ASP A 1 202 ? -3.667 -7.025 -16.454 1.00 97.25 202 ASP A O 1
ATOM 1605 N N . ARG A 1 203 ? -4.311 -6.698 -14.329 1.00 97.81 203 ARG A N 1
ATOM 1606 C CA . ARG A 1 203 ? -2.966 -6.368 -13.854 1.00 97.81 203 ARG A CA 1
ATOM 1607 C C . ARG A 1 203 ? -2.023 -7.554 -13.910 1.00 97.81 203 ARG A C 1
ATOM 1609 O O . ARG A 1 203 ? -0.895 -7.390 -14.357 1.00 97.81 203 ARG A O 1
ATOM 1616 N N . LEU A 1 204 ? -2.462 -8.738 -13.481 1.00 97.88 204 LEU A N 1
ATOM 1617 C CA . LEU A 1 204 ? -1.640 -9.952 -13.535 1.00 97.88 204 LEU A CA 1
ATOM 1618 C C . LEU A 1 204 ? -1.261 -10.315 -14.977 1.00 97.88 204 LEU A C 1
ATOM 1620 O O . LEU A 1 204 ? -0.127 -10.729 -15.203 1.00 97.88 204 LEU A O 1
ATOM 1624 N N . MET A 1 205 ? -2.158 -10.099 -15.944 1.00 95.94 205 MET A N 1
ATOM 1625 C CA . MET A 1 205 ? -1.847 -10.236 -17.371 1.00 95.94 205 MET A CA 1
ATOM 1626 C C . MET A 1 205 ? -0.785 -9.223 -17.821 1.00 95.94 205 MET A C 1
ATOM 1628 O O . MET A 1 205 ? 0.192 -9.601 -18.466 1.00 95.94 205 MET A O 1
ATOM 1632 N N . ALA A 1 206 ? -0.917 -7.950 -17.433 1.00 95.75 206 ALA A N 1
ATOM 1633 C CA . ALA A 1 206 ? 0.057 -6.908 -17.773 1.00 95.75 206 ALA A CA 1
ATOM 1634 C C . ALA A 1 206 ? 1.466 -7.180 -17.202 1.00 95.75 206 ALA A C 1
ATOM 1636 O O . ALA A 1 206 ? 2.476 -6.758 -17.781 1.00 95.75 206 ALA A O 1
ATOM 1637 N N . LEU A 1 207 ? 1.563 -7.934 -16.097 1.00 96.62 207 LEU A N 1
ATOM 1638 C CA . LEU A 1 207 ? 2.850 -8.288 -15.498 1.00 96.62 207 LEU A CA 1
ATOM 1639 C C . LEU A 1 207 ? 3.718 -9.161 -16.401 1.00 96.62 207 LEU A C 1
ATOM 1641 O O . LEU A 1 207 ? 4.939 -9.107 -16.260 1.00 96.62 207 LEU A O 1
ATOM 1645 N N . GLU A 1 208 ? 3.153 -9.925 -17.336 1.00 94.94 208 GLU A N 1
ATOM 1646 C CA . GLU A 1 208 ? 3.957 -10.748 -18.244 1.00 94.94 208 GLU A CA 1
ATOM 1647 C C . GLU A 1 208 ? 4.855 -9.879 -19.130 1.00 94.94 208 GLU A C 1
ATOM 1649 O O . GLU A 1 208 ? 6.065 -10.109 -19.216 1.00 94.94 208 GLU A O 1
ATOM 1654 N N . GLN A 1 209 ? 4.296 -8.811 -19.703 1.00 94.25 209 GLN A N 1
ATOM 1655 C CA . GLN A 1 209 ? 5.062 -7.859 -20.502 1.00 94.25 209 GLN A CA 1
ATOM 1656 C C . GLN A 1 209 ? 6.074 -7.093 -19.641 1.00 94.25 209 GLN A C 1
ATOM 1658 O O . GLN A 1 209 ? 7.247 -6.993 -20.009 1.00 94.25 209 GLN A O 1
ATOM 1663 N N . LEU A 1 210 ? 5.647 -6.594 -18.476 1.00 95.31 210 LEU A N 1
ATOM 1664 C CA . LEU A 1 210 ? 6.503 -5.829 -17.563 1.00 95.31 210 LEU A CA 1
ATOM 1665 C C . LEU A 1 210 ? 7.703 -6.652 -17.066 1.00 95.31 210 LEU A C 1
ATOM 1667 O O . LEU A 1 210 ? 8.830 -6.158 -16.989 1.00 95.31 210 LEU A O 1
ATOM 1671 N N . SER A 1 211 ? 7.460 -7.919 -16.734 1.00 95.44 211 SER A N 1
ATOM 1672 C CA . SER A 1 211 ? 8.453 -8.837 -16.174 1.00 95.44 211 SER A CA 1
ATOM 1673 C C . SER A 1 211 ? 9.282 -9.561 -17.235 1.00 95.44 211 SER A C 1
ATOM 1675 O O . SER A 1 211 ? 10.244 -10.242 -16.876 1.00 95.44 211 SER A O 1
ATOM 1677 N N . ARG A 1 212 ? 8.945 -9.401 -18.525 1.00 94.31 212 ARG A N 1
ATOM 1678 C CA . ARG A 1 212 ? 9.510 -10.157 -19.657 1.00 94.31 212 ARG A CA 1
ATOM 1679 C C . ARG A 1 212 ? 9.341 -11.672 -19.483 1.00 94.31 212 ARG A C 1
ATOM 1681 O O . ARG A 1 212 ? 10.285 -12.429 -19.686 1.00 94.31 212 ARG A O 1
ATOM 1688 N N . GLY A 1 213 ? 8.147 -12.097 -19.072 1.00 94.69 213 GLY A N 1
ATOM 1689 C CA . GLY A 1 213 ? 7.788 -13.507 -18.893 1.00 94.69 213 GLY A CA 1
ATOM 1690 C C . GLY A 1 213 ? 8.210 -14.130 -17.560 1.00 94.69 213 GLY A C 1
ATOM 1691 O O . GLY A 1 213 ? 7.956 -15.312 -17.344 1.00 94.69 213 GLY A O 1
ATOM 1692 N N . LEU A 1 214 ? 8.833 -13.372 -16.651 1.00 96.31 214 LEU A N 1
ATOM 1693 C CA . LEU A 1 214 ? 9.249 -13.897 -15.343 1.00 96.31 214 LEU A CA 1
ATOM 1694 C C . LEU A 1 214 ? 8.094 -14.021 -14.347 1.00 96.31 214 LEU A C 1
ATOM 1696 O O . LEU A 1 214 ? 8.196 -14.799 -13.401 1.00 96.31 214 LEU A O 1
ATOM 1700 N N . ILE A 1 215 ? 7.016 -13.266 -14.556 1.00 97.31 215 ILE A N 1
ATOM 1701 C CA . ILE A 1 215 ? 5.741 -13.383 -13.852 1.00 97.31 215 ILE A CA 1
ATOM 1702 C C . ILE A 1 215 ? 4.681 -13.679 -14.908 1.00 97.31 215 ILE A C 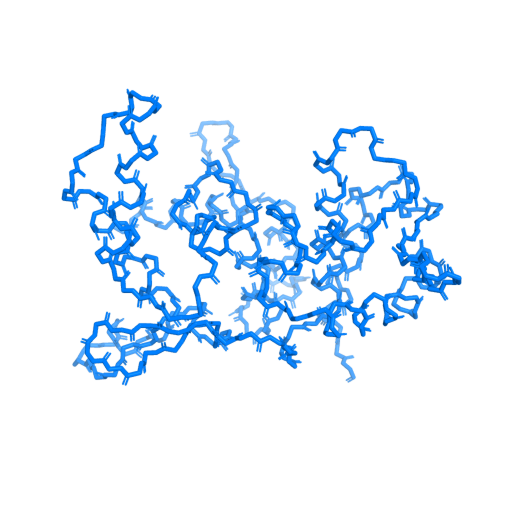1
ATOM 1704 O O . ILE A 1 215 ? 4.482 -12.872 -15.811 1.00 97.31 215 ILE A O 1
ATOM 1708 N N . GLN A 1 216 ? 4.010 -14.822 -14.800 1.00 96.50 216 GLN A N 1
ATOM 1709 C CA . GLN A 1 216 ? 3.027 -15.259 -15.794 1.00 96.50 216 GLN A CA 1
ATOM 1710 C C . GLN A 1 216 ? 1.693 -15.572 -15.141 1.00 96.50 216 GLN A C 1
ATOM 1712 O O . GLN A 1 216 ? 1.628 -16.343 -14.179 1.00 96.50 216 GLN A O 1
ATOM 1717 N N . TRP A 1 217 ? 0.634 -15.003 -15.700 1.00 95.94 217 TRP A N 1
ATOM 1718 C CA . TRP A 1 217 ? -0.740 -15.343 -15.375 1.00 95.94 217 TRP A CA 1
ATOM 1719 C C . TRP A 1 217 ? -1.206 -16.536 -16.206 1.00 95.94 217 TRP A C 1
ATOM 1721 O O . TRP A 1 217 ? -0.955 -16.607 -17.405 1.00 95.94 217 TRP A O 1
ATOM 1731 N N . THR A 1 218 ? -1.904 -17.473 -15.570 1.00 94.06 218 THR A N 1
ATOM 1732 C CA . THR A 1 218 ? -2.506 -18.620 -16.252 1.00 94.06 218 THR A CA 1
ATOM 1733 C C . THR A 1 218 ? -3.935 -18.825 -15.776 1.00 94.06 218 THR A C 1
ATOM 1735 O O . THR A 1 218 ? -4.195 -18.894 -14.574 1.00 94.06 218 THR A O 1
ATOM 1738 N N . GLU A 1 219 ? -4.841 -18.967 -16.739 1.00 93.44 219 GLU A N 1
ATOM 1739 C CA . GLU A 1 219 ? -6.231 -19.352 -16.526 1.00 93.44 219 GLU A CA 1
ATOM 1740 C C . GLU A 1 219 ? -6.562 -20.510 -17.469 1.00 93.44 219 GLU A C 1
ATOM 1742 O O . GLU A 1 219 ? -6.726 -20.329 -18.675 1.00 93.44 219 GLU A O 1
ATOM 1747 N N . GLN A 1 220 ? -6.578 -21.731 -16.934 1.00 91.06 220 GLN A N 1
ATOM 1748 C CA . GLN A 1 220 ? -6.823 -22.947 -17.713 1.00 91.06 220 GLN A CA 1
ATOM 1749 C C . GLN A 1 220 ? -7.704 -23.909 -16.926 1.00 91.06 220 GLN A C 1
ATOM 1751 O O . GLN A 1 220 ? -7.435 -24.192 -15.762 1.00 91.06 220 GLN A O 1
ATOM 1756 N N . ALA A 1 221 ? -8.759 -24.420 -17.569 1.00 90.12 221 ALA A N 1
ATOM 1757 C CA . ALA A 1 221 ? -9.695 -25.379 -16.971 1.00 90.12 221 ALA A CA 1
ATOM 1758 C C . ALA A 1 221 ? -10.230 -24.949 -15.583 1.00 90.12 221 ALA A C 1
ATOM 1760 O O . ALA A 1 221 ? -10.391 -25.773 -14.687 1.00 90.12 221 ALA A O 1
ATOM 1761 N N . GLY A 1 222 ? -10.480 -23.646 -15.396 1.00 89.12 222 GLY A N 1
ATOM 1762 C CA . GLY A 1 222 ? -10.969 -23.071 -14.135 1.00 89.12 222 GLY A CA 1
ATOM 1763 C C . GLY A 1 222 ? -9.895 -22.831 -13.067 1.00 89.12 222 GLY A C 1
ATOM 1764 O O . GLY A 1 222 ? -10.198 -22.262 -12.021 1.00 89.12 222 GLY A O 1
ATOM 1765 N N . ILE A 1 223 ? -8.640 -23.212 -13.316 1.00 92.56 223 ILE A N 1
ATOM 1766 C CA . ILE A 1 223 ? -7.516 -22.920 -12.426 1.00 92.56 223 ILE A CA 1
ATOM 1767 C C . ILE A 1 223 ? -6.934 -21.564 -12.814 1.00 92.56 223 ILE A C 1
ATOM 1769 O O . ILE A 1 223 ? -6.375 -21.404 -13.899 1.00 92.56 223 ILE A O 1
ATOM 1773 N N . ARG A 1 224 ? -7.066 -20.606 -11.895 1.00 97.38 224 ARG A N 1
ATOM 1774 C CA . ARG A 1 224 ? -6.552 -19.239 -11.990 1.00 97.38 224 ARG A CA 1
ATOM 1775 C C . ARG A 1 224 ? -5.365 -19.071 -11.046 1.00 97.38 224 ARG A C 1
ATOM 1777 O O . ARG A 1 224 ? -5.521 -19.137 -9.823 1.00 97.38 224 ARG A O 1
ATOM 1784 N N . GLN A 1 225 ? -4.174 -18.862 -11.591 1.00 96.94 225 GLN A N 1
ATOM 1785 C CA . GLN A 1 225 ? -2.953 -18.740 -10.796 1.00 96.94 225 GLN A CA 1
ATOM 1786 C C . GLN A 1 225 ? -1.925 -17.858 -11.489 1.00 96.94 225 GLN A C 1
ATOM 1788 O O . GLN A 1 225 ? -1.874 -17.772 -12.717 1.00 96.94 225 GLN A O 1
ATOM 1793 N N . VAL A 1 226 ? -1.056 -17.258 -10.688 1.00 97.31 226 VAL A N 1
ATOM 1794 C CA . VAL A 1 226 ? 0.122 -16.562 -11.186 1.00 97.31 226 VAL A CA 1
ATOM 1795 C C . VAL A 1 226 ? 1.370 -17.355 -10.796 1.00 97.31 226 VAL A C 1
ATOM 1797 O O . VAL A 1 226 ? 1.423 -17.999 -9.743 1.00 97.31 226 VAL A O 1
ATOM 1800 N N . THR A 1 227 ? 2.367 -17.346 -11.671 1.00 96.75 227 THR A N 1
ATOM 1801 C CA . THR A 1 227 ? 3.619 -18.085 -11.502 1.00 96.75 227 THR A CA 1
ATOM 1802 C C . THR A 1 227 ? 4.815 -17.158 -11.636 1.00 96.75 227 THR A C 1
ATOM 1804 O O . THR A 1 227 ? 4.732 -16.138 -12.316 1.00 96.75 227 THR A O 1
ATOM 1807 N N . ARG A 1 228 ? 5.922 -17.507 -10.980 1.00 95.31 228 ARG A N 1
ATOM 1808 C CA . ARG A 1 228 ? 7.184 -16.761 -11.011 1.00 95.31 228 ARG A CA 1
ATOM 1809 C C . ARG A 1 228 ? 8.375 -17.680 -11.260 1.00 95.31 228 ARG A C 1
ATOM 1811 O O . ARG A 1 228 ? 8.376 -18.819 -10.786 1.00 95.31 228 ARG A O 1
ATOM 1818 N N . ARG A 1 229 ? 9.381 -17.196 -11.988 1.00 94.81 229 ARG A N 1
ATOM 1819 C CA . ARG A 1 229 ? 10.585 -17.958 -12.373 1.00 94.81 229 ARG A CA 1
ATOM 1820 C C . ARG A 1 229 ? 11.848 -17.098 -12.286 1.00 94.81 229 ARG A C 1
ATOM 1822 O O . ARG A 1 229 ? 11.757 -15.873 -12.189 1.00 94.81 229 ARG A O 1
ATOM 1829 N N . ASP A 1 230 ? 13.006 -17.753 -12.320 1.00 93.69 230 ASP A N 1
ATOM 1830 C CA . ASP A 1 230 ? 14.345 -17.148 -12.339 1.00 93.69 230 ASP A CA 1
ATOM 1831 C C . ASP A 1 230 ? 14.491 -16.029 -11.295 1.00 93.69 230 ASP A C 1
ATOM 1833 O O . ASP A 1 230 ? 14.153 -16.224 -10.131 1.00 93.69 230 ASP A O 1
ATOM 1837 N N . ALA A 1 231 ? 14.904 -14.823 -11.696 1.00 89.88 231 ALA A N 1
ATOM 1838 C CA . ALA A 1 231 ? 15.101 -13.692 -10.791 1.00 89.88 231 ALA A CA 1
ATOM 1839 C C . ALA A 1 231 ? 13.856 -13.326 -9.956 1.00 89.88 231 ALA A C 1
ATOM 1841 O O . ALA A 1 231 ? 14.002 -12.857 -8.830 1.00 89.88 231 ALA A O 1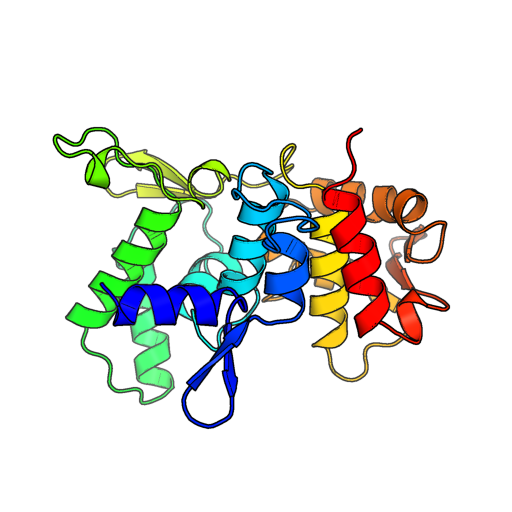
ATOM 1842 N N . ALA A 1 232 ? 12.636 -13.565 -10.457 1.00 90.19 232 ALA A N 1
ATOM 1843 C CA . ALA A 1 232 ? 11.409 -13.324 -9.690 1.00 90.19 232 ALA A CA 1
ATOM 1844 C C . ALA A 1 232 ? 11.190 -14.355 -8.564 1.00 90.19 232 ALA A C 1
ATOM 1846 O O . ALA A 1 232 ? 10.406 -14.109 -7.644 1.00 90.19 232 ALA A O 1
ATOM 1847 N N . LEU A 1 233 ? 11.868 -15.504 -8.634 1.00 90.62 233 LEU A N 1
ATOM 1848 C CA . LEU A 1 233 ? 11.830 -16.590 -7.655 1.00 90.62 233 LEU A CA 1
ATOM 1849 C C . LEU A 1 233 ? 13.089 -16.637 -6.770 1.00 90.62 233 LEU A C 1
ATOM 1851 O O . LEU A 1 233 ? 12.978 -16.925 -5.583 1.00 90.62 233 LEU A O 1
ATOM 1855 N N . GLU A 1 234 ? 14.262 -16.370 -7.338 1.00 90.06 234 GLU A N 1
ATOM 1856 C CA . GLU A 1 234 ? 15.567 -16.574 -6.696 1.00 90.06 234 GLU A CA 1
ATOM 1857 C C . GLU A 1 234 ? 16.058 -15.344 -5.920 1.00 90.06 234 GLU A C 1
ATOM 1859 O O . GLU A 1 234 ? 16.690 -15.495 -4.878 1.00 90.06 234 GLU A O 1
ATOM 1864 N N . ASP A 1 235 ? 15.732 -14.130 -6.382 1.00 89.69 235 ASP A N 1
ATOM 1865 C CA . ASP A 1 235 ? 16.139 -12.873 -5.740 1.00 89.69 235 ASP A CA 1
ATOM 1866 C C . ASP A 1 235 ? 14.985 -11.859 -5.701 1.00 89.69 235 ASP A C 1
ATOM 1868 O O . ASP A 1 235 ? 14.982 -10.809 -6.352 1.00 89.69 235 ASP A O 1
ATOM 1872 N N . LEU A 1 236 ? 13.970 -12.181 -4.894 1.00 89.00 236 LEU A N 1
ATOM 1873 C CA . LEU A 1 236 ? 12.783 -11.338 -4.712 1.00 89.00 236 LEU A CA 1
ATOM 1874 C C . LEU A 1 236 ? 13.144 -9.926 -4.241 1.00 89.00 236 LEU A C 1
ATOM 1876 O O . LEU A 1 236 ? 12.479 -8.965 -4.630 1.00 89.00 236 LEU A O 1
ATOM 1880 N N . ASN A 1 237 ? 14.154 -9.801 -3.374 1.00 89.06 237 ASN A N 1
ATOM 1881 C CA . ASN A 1 237 ? 14.510 -8.527 -2.760 1.00 89.06 237 ASN A CA 1
ATOM 1882 C C . ASN A 1 237 ? 15.020 -7.542 -3.804 1.00 89.06 237 ASN A C 1
ATOM 1884 O O . ASN A 1 237 ? 14.537 -6.415 -3.838 1.00 89.06 237 ASN A O 1
ATOM 1888 N N . THR A 1 238 ? 15.925 -7.961 -4.683 1.00 92.06 238 THR A N 1
ATOM 1889 C CA . THR A 1 238 ? 16.394 -7.097 -5.769 1.00 92.06 238 THR A CA 1
ATOM 1890 C C . THR A 1 238 ? 15.318 -6.935 -6.839 1.00 92.06 238 THR A C 1
ATOM 1892 O O . THR A 1 238 ? 15.072 -5.827 -7.330 1.00 92.06 238 THR A O 1
ATOM 1895 N N . TYR A 1 239 ? 14.636 -8.027 -7.200 1.00 94.50 239 TYR A N 1
ATOM 1896 C CA . TYR A 1 239 ? 13.706 -8.023 -8.323 1.00 94.50 239 TYR A CA 1
ATOM 1897 C C . TYR A 1 239 ? 12.470 -7.149 -8.074 1.00 94.50 239 TYR A C 1
ATOM 1899 O O . TYR A 1 239 ? 12.067 -6.409 -8.974 1.00 94.50 239 TYR A O 1
ATOM 1907 N N . LYS A 1 240 ? 11.914 -7.126 -6.853 1.00 95.38 240 LYS A N 1
ATOM 1908 C CA . LYS A 1 240 ? 10.777 -6.243 -6.530 1.00 95.38 240 LYS A CA 1
ATOM 1909 C C . LYS A 1 240 ? 11.122 -4.770 -6.768 1.00 95.38 240 LYS A C 1
ATOM 1911 O O . LYS A 1 240 ? 10.336 -4.054 -7.382 1.00 95.38 240 LYS A O 1
ATOM 1916 N N . TYR A 1 241 ? 12.320 -4.321 -6.388 1.00 95.75 241 TYR A N 1
ATOM 1917 C CA . TYR A 1 241 ? 12.748 -2.939 -6.622 1.00 95.75 241 TYR A CA 1
ATOM 1918 C C . TYR A 1 241 ? 12.992 -2.629 -8.102 1.00 95.75 241 TYR A C 1
ATOM 1920 O O . TYR A 1 241 ? 12.770 -1.500 -8.536 1.00 95.75 241 TYR A O 1
ATOM 1928 N N . LYS A 1 242 ? 13.396 -3.617 -8.909 1.00 95.62 242 LYS A N 1
ATOM 1929 C CA . LYS A 1 242 ? 13.458 -3.464 -10.370 1.00 95.62 242 LYS A CA 1
ATOM 1930 C C . LYS A 1 242 ? 12.068 -3.216 -10.968 1.00 95.62 242 LYS A C 1
ATOM 1932 O O . LYS A 1 242 ? 11.935 -2.344 -11.822 1.00 95.62 242 LYS A O 1
ATOM 1937 N N . LEU A 1 243 ? 11.050 -3.949 -10.512 1.00 96.25 243 LEU A N 1
ATOM 1938 C CA . LEU A 1 243 ? 9.658 -3.737 -10.933 1.00 96.25 243 LEU A CA 1
ATOM 1939 C C . LEU A 1 243 ? 9.146 -2.366 -10.482 1.00 96.25 243 LEU A C 1
ATOM 1941 O O . LEU A 1 243 ? 8.534 -1.653 -11.273 1.00 96.25 243 LEU A O 1
ATOM 1945 N N . LEU A 1 244 ? 9.461 -1.966 -9.246 1.00 97.19 244 LEU A N 1
ATOM 1946 C CA . LEU A 1 244 ? 9.084 -0.653 -8.728 1.00 97.19 244 LEU A CA 1
ATOM 1947 C C . LEU A 1 244 ? 9.688 0.481 -9.560 1.00 97.19 244 LEU A C 1
ATOM 1949 O O . LEU A 1 244 ? 8.970 1.403 -9.922 1.00 97.19 244 LEU A O 1
ATOM 1953 N N . LYS A 1 245 ? 10.972 0.395 -9.936 1.00 96.50 245 LYS A N 1
ATOM 1954 C CA . LYS A 1 245 ? 11.624 1.388 -10.811 1.00 96.50 245 LYS A CA 1
ATOM 1955 C C . LYS A 1 245 ? 10.877 1.595 -12.129 1.00 96.50 245 LYS A C 1
ATOM 1957 O O . LYS A 1 245 ? 10.791 2.722 -12.604 1.00 96.50 245 LYS A O 1
ATOM 1962 N N . ALA A 1 246 ? 10.305 0.535 -12.700 1.00 95.19 246 ALA A N 1
ATOM 1963 C CA . ALA A 1 246 ? 9.528 0.637 -13.933 1.00 95.19 246 ALA A CA 1
ATOM 1964 C C . ALA A 1 246 ? 8.229 1.448 -13.765 1.00 95.19 246 ALA A C 1
ATOM 1966 O O . ALA A 1 246 ? 7.737 1.986 -14.749 1.00 95.19 246 ALA A O 1
ATOM 1967 N N . ALA A 1 247 ? 7.705 1.601 -12.541 1.00 96.00 247 ALA A N 1
ATOM 1968 C CA . ALA A 1 247 ? 6.548 2.458 -12.269 1.00 96.00 247 ALA A CA 1
ATOM 1969 C C . ALA A 1 247 ? 6.831 3.959 -12.439 1.00 96.00 247 ALA A C 1
ATOM 1971 O O . ALA A 1 247 ? 5.881 4.726 -12.534 1.00 96.00 247 ALA A O 1
ATOM 1972 N N . TYR A 1 248 ? 8.106 4.358 -12.446 1.00 95.56 248 TYR A N 1
ATOM 1973 C CA . TYR A 1 248 ? 8.561 5.750 -12.546 1.00 95.56 248 TYR A CA 1
ATOM 1974 C C . TYR A 1 248 ? 9.194 6.070 -13.907 1.00 95.56 248 TYR A C 1
ATOM 1976 O O . TYR A 1 248 ? 9.666 7.183 -14.136 1.00 95.56 248 TYR A O 1
ATOM 1984 N N . ALA A 1 249 ? 9.249 5.095 -14.818 1.00 87.44 249 ALA A N 1
ATOM 1985 C CA . ALA A 1 249 ? 9.723 5.343 -16.169 1.00 87.44 249 ALA A CA 1
ATOM 1986 C C . ALA A 1 249 ? 8.714 6.242 -16.902 1.00 87.44 249 ALA A C 1
ATOM 1988 O O . ALA A 1 249 ? 7.510 5.993 -16.857 1.00 87.44 249 ALA A O 1
ATOM 1989 N N . LYS A 1 250 ? 9.199 7.285 -17.586 1.00 62.69 250 LYS A N 1
ATOM 1990 C CA . LYS A 1 250 ? 8.354 8.085 -18.482 1.00 62.69 250 LYS A CA 1
ATOM 1991 C C . LYS A 1 250 ? 7.855 7.172 -19.609 1.00 62.69 250 LYS A C 1
ATOM 1993 O O . LYS A 1 250 ? 8.686 6.576 -20.295 1.00 62.69 250 LYS A O 1
ATOM 1998 N N . ASN A 1 251 ? 6.533 7.053 -19.749 1.00 50.50 251 ASN A N 1
ATOM 1999 C CA . ASN A 1 251 ? 5.899 6.442 -20.922 1.00 50.50 251 ASN A CA 1
ATOM 2000 C C . ASN A 1 251 ? 6.229 7.226 -22.195 1.00 50.50 251 ASN A C 1
ATOM 2002 O O . ASN A 1 251 ? 6.305 8.475 -22.106 1.00 50.50 251 ASN A O 1
#

Secondary structure (DSSP, 8-state):
-HHHHHHHHHHTTSEEEETTEEEE-HHHHHHH-TTT-S-TTS-SHHHHHHHHHHHHS-SSS-HHHHHHHHT---SEEEHHHHHHHHHHHHHHTT----HHHHHHHHHHHHHHHS--S--SSHHHHSPPTTGGG--EEEEETTEEEE--S--TTS-HHHHHHHHHHHHHHSTT--SEEEHHHHHHSTT-HHHHTT--HHHHHHHHHHHHHHHTTSEEEEEETTEEEEEE-THHHH-HHHHHHHHHHHTTS--